Protein AF-X0S418-F1 (afdb_monomer_lite)

InterPro domains:
  IPR007081 RNA polymerase Rpb1, domain 5 [PF04998] (8-68)

Secondary structure (DSSP, 8-state):
--S-TT----TT---SSS---HHHHHHHH-HHHHHHHHHHHHHHHHHHTT----HHHHHHHHHHHS-TTEEE-S--TTSSSPTT-EEEHHHHHHHHHHHHHHHHHHHHHHHHHHTTPEESSPEE-TTT--EEE-TT-B--TTTHHHHHHS--SEEEEE-TTS-EEEEE-SHHHHHHHHTT-EEEEE--SS---TTS----S-SSS--TT-B--HHHHHHHHTSSS--EEEE-THHHHHHTTPBBSS-EE-TTT--EEE-TT-B--HHHHHHHHHTT-S---B---

Structure (mmCIF, N/CA/C/O backbone):
data_AF-X0S418-F1
#
_entry.id   AF-X0S418-F1
#
loop_
_atom_site.group_PDB
_atom_site.id
_atom_site.type_symbol
_atom_site.label_atom_id
_atom_site.label_alt_id
_atom_site.label_comp_id
_atom_site.label_asym_id
_atom_site.label_entity_id
_atom_site.label_seq_id
_atom_site.pdbx_PDB_ins_code
_atom_site.Cartn_x
_atom_site.Cartn_y
_atom_site.Cartn_z
_atom_site.occupancy
_atom_site.B_iso_or_equiv
_atom_site.auth_seq_id
_atom_site.auth_comp_id
_atom_site.auth_asym_id
_atom_site.auth_atom_id
_atom_site.pdbx_PDB_model_num
ATOM 1 N N . LEU A 1 1 ? 9.949 0.293 -47.182 1.00 72.25 1 LEU A N 1
ATOM 2 C CA . LEU A 1 1 ? 9.356 -0.569 -46.134 1.00 72.25 1 LEU A CA 1
ATOM 3 C C . LEU A 1 1 ? 10.037 -1.925 -46.200 1.00 72.25 1 LEU A C 1
ATOM 5 O O . LEU A 1 1 ? 10.344 -2.349 -47.304 1.00 72.25 1 LEU A O 1
ATOM 9 N N . ILE A 1 2 ? 10.319 -2.541 -45.052 1.00 82.88 2 ILE A N 1
ATOM 10 C CA . ILE A 1 2 ? 11.027 -3.837 -44.950 1.00 82.88 2 ILE A CA 1
ATOM 11 C C . ILE A 1 2 ? 10.039 -5.014 -44.823 1.00 82.88 2 ILE A C 1
ATOM 13 O O . ILE A 1 2 ? 10.443 -6.168 -44.799 1.00 82.88 2 ILE A O 1
ATOM 17 N N . VAL A 1 3 ? 8.740 -4.725 -44.729 1.00 86.94 3 VAL A N 1
ATOM 18 C CA . VAL A 1 3 ? 7.685 -5.722 -44.521 1.00 86.94 3 VAL A CA 1
ATOM 19 C C . VAL A 1 3 ? 6.700 -5.726 -45.681 1.00 86.94 3 VAL A C 1
ATOM 21 O O . VAL A 1 3 ? 6.419 -4.678 -46.272 1.00 86.94 3 VAL A O 1
ATOM 24 N N . GLU A 1 4 ? 6.163 -6.904 -45.984 1.00 87.44 4 GLU A N 1
ATOM 25 C CA . GLU A 1 4 ? 5.169 -7.098 -47.037 1.00 87.44 4 GLU A CA 1
ATOM 26 C C . GLU A 1 4 ? 3.734 -7.020 -46.500 1.00 87.44 4 GLU A C 1
ATOM 28 O O . GLU A 1 4 ? 3.439 -7.288 -45.330 1.00 87.44 4 GLU A O 1
ATOM 33 N N . LYS A 1 5 ? 2.795 -6.648 -47.376 1.00 84.00 5 LYS A N 1
ATOM 34 C CA . LYS A 1 5 ? 1.380 -6.531 -47.014 1.00 84.00 5 LYS A CA 1
ATOM 35 C C . LYS A 1 5 ? 0.808 -7.920 -46.705 1.00 84.00 5 LYS A C 1
ATOM 37 O O . LYS A 1 5 ? 0.743 -8.770 -47.583 1.00 84.00 5 LYS A O 1
ATOM 42 N N . GLY A 1 6 ? 0.355 -8.124 -45.466 1.00 87.50 6 GLY A N 1
ATOM 43 C CA . GLY A 1 6 ? -0.167 -9.410 -44.977 1.00 87.50 6 GLY A CA 1
ATOM 44 C C . GLY A 1 6 ? 0.833 -10.227 -44.151 1.00 87.50 6 GLY A C 1
ATOM 45 O O . GLY A 1 6 ? 0.457 -11.255 -43.588 1.00 87.50 6 GLY A O 1
ATOM 46 N N . GLN A 1 7 ? 2.078 -9.759 -44.018 1.00 89.44 7 GLN A N 1
ATOM 47 C CA . GLN A 1 7 ? 3.078 -10.376 -43.152 1.00 89.44 7 GLN A CA 1
ATOM 48 C C . GLN A 1 7 ? 2.698 -10.202 -41.673 1.00 89.44 7 GLN A C 1
ATOM 50 O O . GLN A 1 7 ? 2.408 -9.097 -41.211 1.00 89.44 7 GLN A O 1
ATOM 55 N N . LYS A 1 8 ? 2.714 -11.301 -40.909 1.00 85.94 8 LYS A N 1
ATOM 56 C CA . LYS A 1 8 ? 2.581 -11.247 -39.448 1.00 85.94 8 LYS A CA 1
ATOM 57 C C . LYS A 1 8 ? 3.905 -10.787 -38.852 1.00 85.94 8 LYS A C 1
ATOM 59 O O . LYS A 1 8 ? 4.917 -11.456 -39.032 1.00 85.94 8 LYS A O 1
ATOM 64 N N . ILE A 1 9 ? 3.863 -9.682 -38.124 1.00 87.19 9 ILE A N 1
ATOM 65 C CA . ILE A 1 9 ? 5.015 -9.080 -37.451 1.00 87.19 9 ILE A CA 1
ATOM 66 C C . ILE A 1 9 ? 4.852 -9.164 -35.937 1.00 87.19 9 ILE A C 1
ATOM 68 O O . ILE A 1 9 ? 3.730 -9.189 -35.420 1.00 87.19 9 ILE A O 1
ATOM 72 N N . LYS A 1 10 ? 5.972 -9.209 -35.216 1.00 83.88 10 LYS A N 1
ATOM 73 C CA . LYS A 1 10 ? 5.974 -9.119 -33.749 1.00 83.88 10 LYS A CA 1
ATOM 74 C C . LYS A 1 10 ? 6.037 -7.660 -33.297 1.00 83.88 10 LYS A C 1
ATOM 76 O O . LYS A 1 10 ? 6.521 -6.784 -34.011 1.00 83.88 10 LYS A O 1
ATOM 81 N N . ALA A 1 11 ? 5.559 -7.395 -32.081 1.00 78.69 11 ALA A N 1
ATOM 82 C CA . ALA A 1 11 ? 5.646 -6.065 -31.488 1.00 78.69 11 ALA A CA 1
ATOM 83 C C . ALA A 1 11 ? 7.118 -5.610 -31.385 1.00 78.69 11 ALA A C 1
ATOM 85 O O . ALA A 1 11 ? 7.960 -6.300 -30.807 1.00 78.69 11 ALA A O 1
ATOM 86 N N . GLY A 1 12 ? 7.420 -4.450 -31.977 1.00 77.38 12 GLY A N 1
ATOM 87 C CA . GLY A 1 12 ? 8.767 -3.867 -32.029 1.00 77.38 12 GLY A CA 1
ATOM 88 C C . GLY A 1 12 ? 9.644 -4.344 -33.196 1.00 77.38 12 GLY A C 1
ATOM 89 O O . GLY A 1 12 ? 10.837 -4.051 -33.223 1.00 77.38 12 GLY A O 1
ATOM 90 N N . GLU A 1 13 ? 9.085 -5.071 -34.165 1.00 82.69 13 GLU A N 1
ATOM 91 C CA . GLU A 1 13 ? 9.781 -5.410 -35.409 1.00 82.69 13 GLU A CA 1
ATOM 92 C C . GLU A 1 13 ? 9.891 -4.191 -36.345 1.00 82.69 13 GLU A C 1
ATOM 94 O O . GLU A 1 13 ? 8.971 -3.375 -36.447 1.00 82.69 13 GLU A O 1
ATOM 99 N N . ARG A 1 14 ? 11.041 -4.039 -37.019 1.00 81.62 14 ARG A N 1
ATOM 100 C CA . ARG A 1 14 ? 11.329 -2.863 -37.855 1.00 81.62 14 ARG A CA 1
ATOM 101 C C . ARG A 1 14 ? 10.474 -2.869 -39.124 1.00 81.62 14 ARG A C 1
ATOM 103 O O . ARG A 1 14 ? 10.534 -3.807 -39.911 1.00 81.62 14 ARG A O 1
ATOM 110 N N . LEU A 1 15 ? 9.759 -1.773 -39.370 1.00 84.69 15 LEU A N 1
ATOM 111 C CA . LEU A 1 15 ? 8.926 -1.597 -40.572 1.00 84.69 15 LEU A CA 1
ATOM 112 C C . LEU A 1 15 ? 9.632 -0.792 -41.671 1.00 84.69 15 LEU A C 1
ATOM 114 O O . LEU A 1 15 ? 9.354 -0.956 -42.865 1.00 84.69 15 LEU A O 1
ATOM 118 N N . THR A 1 16 ? 10.559 0.081 -41.281 1.00 84.75 16 THR A N 1
ATOM 119 C CA . THR A 1 16 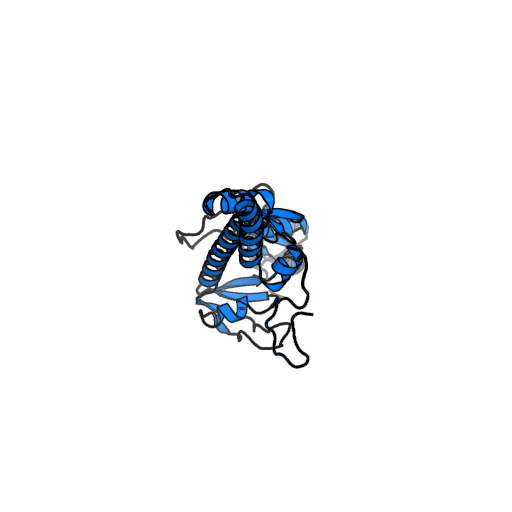? 11.307 0.989 -42.157 1.00 84.75 16 THR A CA 1
ATOM 120 C C . THR A 1 16 ? 12.806 0.890 -41.895 1.00 84.75 16 THR A C 1
ATOM 122 O O . THR A 1 16 ? 13.246 0.501 -40.812 1.00 84.75 16 THR A O 1
ATOM 125 N N . VAL A 1 17 ? 13.598 1.208 -42.922 1.00 80.75 17 VAL A N 1
ATOM 126 C CA . VAL A 1 17 ? 15.056 1.321 -42.803 1.00 80.75 17 VAL A CA 1
ATOM 127 C C . VAL A 1 17 ? 15.367 2.719 -42.280 1.00 80.75 17 VAL A C 1
ATOM 129 O O . VAL A 1 17 ? 14.844 3.692 -42.822 1.00 80.75 17 VAL A O 1
ATOM 132 N N . GLY A 1 18 ? 16.195 2.825 -41.244 1.00 83.19 18 GLY A N 1
ATOM 133 C CA . GLY A 1 18 ? 16.589 4.110 -40.676 1.00 83.19 18 GLY A CA 1
ATOM 134 C C . GLY A 1 18 ? 16.992 4.022 -39.209 1.00 83.19 18 GLY A C 1
ATOM 135 O O . GLY A 1 18 ? 17.082 2.933 -38.636 1.00 83.19 18 GLY A O 1
ATOM 136 N N . PHE A 1 19 ? 17.237 5.196 -38.630 1.00 82.06 19 PHE A N 1
ATOM 137 C CA . PHE A 1 19 ? 17.475 5.358 -37.202 1.00 82.06 19 PHE A CA 1
ATOM 138 C C . PHE A 1 19 ? 16.208 5.026 -36.409 1.00 82.06 19 PHE A C 1
ATOM 140 O O . PHE A 1 19 ? 15.105 5.396 -36.812 1.00 82.06 19 PHE A O 1
ATOM 147 N N . ILE A 1 20 ? 16.381 4.346 -35.278 1.00 84.31 20 ILE A N 1
ATOM 148 C CA . ILE A 1 20 ? 15.298 4.059 -34.339 1.00 84.31 20 ILE A CA 1
ATOM 149 C C . ILE A 1 20 ? 15.565 4.807 -33.054 1.00 84.31 20 ILE A C 1
ATOM 151 O O . ILE A 1 20 ? 16.668 4.725 -32.505 1.00 84.31 20 ILE A O 1
ATOM 155 N N . ASP A 1 21 ? 14.527 5.484 -32.577 1.00 84.50 21 ASP A N 1
ATOM 156 C CA . ASP A 1 21 ? 14.552 6.159 -31.296 1.00 84.50 21 ASP A CA 1
ATOM 157 C C . ASP A 1 21 ? 14.619 5.126 -30.147 1.00 84.50 21 ASP A C 1
ATOM 159 O O . ASP A 1 21 ? 13.746 4.254 -30.033 1.00 84.50 21 ASP A O 1
ATOM 163 N N . PRO A 1 22 ? 15.642 5.190 -29.274 1.00 83.62 22 PRO A N 1
ATOM 164 C CA . PRO A 1 22 ? 15.738 4.335 -28.094 1.00 83.62 22 PRO A CA 1
ATOM 165 C C . PRO A 1 22 ? 14.522 4.409 -27.155 1.00 83.62 22 PRO A C 1
ATOM 167 O O . PRO A 1 22 ? 14.221 3.422 -26.482 1.00 83.62 22 PRO A O 1
ATOM 170 N N . HIS A 1 23 ? 13.801 5.534 -27.101 1.00 82.31 23 HIS A N 1
ATOM 171 C CA . HIS A 1 23 ? 12.589 5.678 -26.293 1.00 82.31 23 HIS A CA 1
ATOM 172 C C . HIS A 1 23 ? 11.431 4.823 -26.818 1.00 82.31 23 HIS A C 1
ATOM 174 O O . HIS A 1 23 ? 10.676 4.257 -26.021 1.00 82.31 23 HIS A O 1
ATOM 180 N N . ASP A 1 24 ? 11.319 4.660 -28.136 1.00 85.06 24 ASP A N 1
ATOM 181 C CA . ASP A 1 24 ? 10.302 3.793 -28.739 1.00 85.06 24 ASP A CA 1
ATOM 182 C C . ASP A 1 24 ? 10.589 2.320 -28.433 1.00 85.06 24 ASP A C 1
ATOM 184 O O . ASP A 1 24 ? 9.688 1.560 -28.066 1.00 85.06 24 ASP A O 1
ATOM 188 N N . ILE A 1 25 ? 11.866 1.928 -28.487 1.00 85.62 25 ILE A N 1
ATOM 189 C CA . ILE A 1 25 ? 12.306 0.583 -28.092 1.00 85.62 25 ILE A CA 1
ATOM 190 C C . ILE A 1 25 ? 12.024 0.353 -26.603 1.00 85.62 25 ILE A C 1
ATOM 192 O O . ILE A 1 25 ? 11.498 -0.699 -26.239 1.00 85.62 25 ILE A O 1
ATOM 196 N N . LEU A 1 26 ? 12.302 1.340 -25.743 1.00 83.38 26 LEU A N 1
ATOM 197 C CA . LEU A 1 26 ? 12.048 1.245 -24.304 1.00 83.38 26 LEU A CA 1
ATOM 198 C C . LEU A 1 26 ? 10.571 0.967 -24.010 1.00 83.38 26 LEU A C 1
ATOM 200 O O . LEU A 1 26 ? 10.255 0.102 -23.195 1.00 83.38 26 LEU A O 1
ATOM 204 N N . LYS A 1 27 ? 9.671 1.679 -24.692 1.00 82.12 27 LYS A N 1
ATOM 205 C CA . LYS A 1 27 ? 8.224 1.580 -24.480 1.00 82.12 27 LYS A CA 1
ATOM 206 C C . LYS A 1 27 ? 7.638 0.242 -24.939 1.00 82.12 27 LYS A C 1
ATOM 208 O O . LYS A 1 27 ? 6.662 -0.216 -24.351 1.00 82.12 27 LYS A O 1
ATOM 213 N N . ILE A 1 28 ? 8.203 -0.366 -25.985 1.00 85.12 28 ILE A N 1
ATOM 214 C CA . ILE A 1 28 ? 7.652 -1.578 -26.617 1.00 85.12 28 ILE A CA 1
ATOM 215 C C . ILE A 1 28 ? 8.351 -2.852 -26.125 1.00 85.12 28 ILE A C 1
ATOM 217 O O . ILE A 1 28 ? 7.691 -3.858 -25.880 1.00 85.12 28 ILE A O 1
ATOM 221 N N . GLN A 1 29 ? 9.680 -2.827 -26.006 1.00 83.88 29 GLN A N 1
ATOM 222 C CA . GLN A 1 29 ? 10.519 -4.007 -25.759 1.00 83.88 29 GLN A CA 1
ATOM 223 C C . GLN A 1 29 ? 11.269 -3.957 -24.414 1.00 83.88 29 GLN A C 1
ATOM 225 O O . GLN A 1 29 ? 11.836 -4.966 -23.992 1.00 83.88 29 GLN A O 1
ATOM 230 N N . GLY A 1 30 ? 11.253 -2.817 -23.717 1.00 83.69 30 GLY A N 1
ATOM 231 C CA . GLY A 1 30 ? 11.849 -2.654 -22.391 1.00 83.69 30 GLY A CA 1
ATOM 232 C C . GLY A 1 30 ? 13.351 -2.344 -22.394 1.00 83.69 30 GLY A C 1
ATOM 233 O O . GLY A 1 30 ? 14.006 -2.258 -23.432 1.00 83.69 30 GLY A O 1
ATOM 234 N N . ILE A 1 31 ? 13.911 -2.177 -21.190 1.00 82.25 31 ILE A N 1
ATOM 235 C CA . ILE A 1 31 ? 15.282 -1.675 -20.964 1.00 82.25 31 ILE A CA 1
ATOM 236 C C . ILE A 1 31 ? 16.345 -2.565 -21.623 1.00 82.25 31 ILE A C 1
ATOM 238 O O . ILE A 1 31 ? 17.288 -2.059 -22.230 1.00 82.25 31 ILE A O 1
ATOM 242 N N . LYS A 1 32 ? 16.189 -3.891 -21.538 1.00 84.25 32 LYS A N 1
ATOM 243 C CA . LYS A 1 32 ? 17.170 -4.845 -22.073 1.00 84.25 32 LYS A CA 1
ATOM 244 C C . LYS A 1 32 ? 17.322 -4.721 -23.592 1.00 84.25 32 LYS A C 1
ATOM 246 O O . LYS A 1 32 ? 18.440 -4.714 -24.098 1.00 84.25 32 LYS A O 1
ATOM 251 N N . ALA A 1 33 ? 16.213 -4.549 -24.309 1.00 86.06 33 ALA A N 1
ATOM 252 C CA . ALA A 1 33 ? 16.231 -4.380 -25.759 1.00 86.06 33 ALA A CA 1
ATOM 253 C C . ALA A 1 33 ? 16.925 -3.075 -26.179 1.00 86.06 33 ALA A C 1
ATOM 255 O O . ALA A 1 33 ? 17.683 -3.062 -27.147 1.00 86.06 33 ALA A O 1
ATOM 256 N N . VAL A 1 34 ? 16.729 -1.993 -25.415 1.00 86.25 34 VAL A N 1
ATOM 257 C CA . VAL A 1 34 ? 17.430 -0.718 -25.633 1.00 86.25 34 VAL A CA 1
ATOM 258 C C . VAL A 1 34 ? 18.936 -0.879 -25.445 1.00 86.25 34 VAL A C 1
ATOM 260 O O . VAL A 1 34 ? 19.711 -0.406 -26.272 1.00 86.25 34 VAL A O 1
ATOM 263 N N . GLN A 1 35 ? 19.361 -1.567 -24.382 1.00 86.00 35 GLN A N 1
ATOM 264 C CA . GLN A 1 35 ? 20.779 -1.818 -24.110 1.00 86.00 35 GLN A CA 1
ATOM 265 C C . GLN A 1 35 ? 21.432 -2.637 -25.228 1.00 86.00 35 GLN A C 1
ATOM 267 O O . GLN A 1 35 ? 22.495 -2.261 -25.717 1.00 86.00 35 GLN A O 1
ATOM 272 N N . GLU A 1 36 ? 20.779 -3.712 -25.677 1.00 87.88 36 GLU A N 1
ATOM 273 C CA . GLU A 1 36 ? 21.266 -4.538 -26.787 1.00 87.88 36 GLU A CA 1
ATOM 274 C C . GLU A 1 36 ? 21.332 -3.761 -28.107 1.00 87.88 36 GLU A C 1
ATOM 276 O O . GLU A 1 36 ? 22.271 -3.942 -28.887 1.00 87.88 36 GLU A O 1
ATOM 281 N N . TYR A 1 37 ? 20.351 -2.892 -28.366 1.00 88.25 37 TYR A N 1
ATOM 282 C CA . TYR A 1 37 ? 20.347 -2.024 -29.540 1.00 88.25 37 TYR A CA 1
ATOM 283 C C . TYR A 1 37 ? 21.521 -1.039 -29.510 1.00 88.25 37 TYR A C 1
ATOM 285 O O . TYR A 1 37 ? 22.311 -1.011 -30.452 1.00 88.25 37 TYR A O 1
ATOM 293 N N . LEU A 1 38 ? 21.691 -0.298 -28.411 1.00 87.81 38 LEU A N 1
ATOM 294 C CA . LEU A 1 38 ? 22.790 0.658 -28.253 1.00 87.81 38 LEU A CA 1
ATOM 295 C C . LEU A 1 38 ? 24.159 -0.027 -28.345 1.00 87.81 38 LEU A C 1
ATOM 297 O O . LEU A 1 38 ? 25.056 0.489 -29.008 1.00 87.81 38 LEU A O 1
ATOM 301 N N . LEU A 1 39 ? 24.310 -1.208 -27.738 1.00 89.94 39 LEU A N 1
ATOM 302 C CA . LEU A 1 39 ? 25.539 -1.995 -27.821 1.00 89.94 39 LEU A CA 1
ATOM 303 C C . LEU A 1 39 ? 25.873 -2.347 -29.276 1.00 89.94 39 LEU A C 1
ATOM 305 O O . LEU A 1 39 ? 27.004 -2.137 -29.709 1.00 89.94 39 LEU A O 1
ATOM 309 N N . LYS A 1 40 ? 24.894 -2.843 -30.046 1.00 90.06 40 LYS A N 1
ATOM 310 C CA . LYS A 1 40 ? 25.088 -3.219 -31.456 1.00 90.06 40 LYS A CA 1
ATOM 311 C C . LYS A 1 40 ? 25.462 -2.024 -32.330 1.00 90.06 40 LYS A C 1
ATOM 313 O O . LYS A 1 40 ? 26.391 -2.149 -33.125 1.00 90.06 40 LYS A O 1
ATOM 318 N N . GLU A 1 41 ? 24.777 -0.893 -32.175 1.00 89.00 41 GLU A N 1
ATOM 319 C CA . GLU A 1 41 ? 25.037 0.313 -32.973 1.00 89.00 41 GLU A CA 1
ATOM 320 C C . GLU A 1 41 ? 26.417 0.911 -32.657 1.00 89.00 41 GLU A C 1
ATOM 322 O O . GLU A 1 41 ? 27.206 1.166 -33.567 1.00 89.00 41 GLU A O 1
ATOM 327 N N . ILE A 1 42 ? 26.776 1.044 -31.374 1.00 88.75 42 ILE A N 1
ATOM 328 C CA . ILE A 1 42 ? 28.098 1.550 -30.968 1.00 88.75 42 ILE A CA 1
ATOM 329 C C . ILE A 1 42 ? 29.205 0.611 -31.468 1.00 88.75 42 ILE A C 1
ATOM 331 O O . ILE A 1 42 ? 30.200 1.057 -32.045 1.00 88.75 42 ILE A O 1
ATOM 335 N N . GLN A 1 43 ? 29.017 -0.700 -31.309 1.00 89.75 43 GLN A N 1
ATOM 336 C CA . GLN A 1 43 ? 29.988 -1.699 -31.748 1.00 89.75 43 GLN A CA 1
ATOM 337 C C . GLN A 1 43 ? 30.144 -1.720 -33.276 1.00 89.75 43 GLN A C 1
ATOM 339 O O . GLN A 1 43 ? 31.247 -1.955 -33.771 1.00 89.75 43 GLN A O 1
ATOM 344 N N . ALA A 1 44 ? 29.080 -1.451 -34.040 1.00 88.69 44 ALA A N 1
ATOM 345 C CA . ALA A 1 44 ? 29.151 -1.333 -35.496 1.00 88.69 44 ALA A CA 1
ATOM 346 C C . ALA A 1 44 ? 30.039 -0.156 -35.933 1.00 88.69 44 ALA A C 1
ATOM 348 O O . ALA A 1 44 ? 30.863 -0.320 -36.836 1.00 88.69 44 ALA A O 1
ATOM 349 N N . VAL A 1 45 ? 29.948 0.991 -35.250 1.00 88.62 45 VAL A N 1
ATOM 350 C CA . VAL A 1 45 ? 30.792 2.164 -35.529 1.00 88.62 45 VAL A CA 1
ATOM 351 C C . VAL A 1 45 ? 32.265 1.867 -35.241 1.00 88.62 45 VAL A C 1
ATOM 353 O O . VAL A 1 45 ? 33.107 2.077 -36.114 1.00 88.62 45 VAL A O 1
ATOM 356 N N . TYR A 1 46 ? 32.598 1.302 -34.078 1.00 89.12 46 TYR A N 1
ATOM 357 C CA . TYR A 1 46 ? 33.995 0.975 -33.756 1.00 89.12 46 TYR A CA 1
ATOM 358 C C . TYR A 1 46 ? 34.579 -0.102 -34.673 1.00 89.12 46 TYR A C 1
ATOM 360 O O . TYR A 1 46 ? 35.721 0.024 -35.124 1.00 89.12 46 TYR A O 1
ATOM 368 N N . LYS A 1 47 ? 33.774 -1.111 -35.036 1.00 88.94 47 LYS A N 1
ATOM 369 C CA . LYS A 1 47 ? 34.157 -2.107 -36.045 1.00 88.94 47 LYS A CA 1
ATOM 370 C C . LYS A 1 47 ? 34.447 -1.464 -37.399 1.00 88.94 47 LYS A C 1
ATOM 372 O O . LYS A 1 47 ? 35.432 -1.840 -38.027 1.00 88.94 47 LYS A O 1
ATOM 377 N N . SER A 1 48 ? 33.641 -0.491 -37.832 1.00 89.88 48 SER A N 1
ATOM 378 C CA . SER A 1 48 ? 33.862 0.224 -39.100 1.00 89.88 48 SER A CA 1
ATOM 379 C C . SER A 1 48 ? 35.170 1.028 -39.117 1.00 89.88 48 SER A C 1
ATOM 381 O O . SER A 1 48 ? 35.780 1.188 -40.169 1.00 89.88 48 SER A O 1
ATOM 383 N N . GLN A 1 49 ? 35.642 1.463 -37.945 1.00 89.38 49 GLN A N 1
ATOM 384 C CA . GLN A 1 49 ? 36.915 2.167 -37.757 1.00 89.38 49 GLN A CA 1
ATOM 385 C C . GLN A 1 49 ? 38.098 1.220 -37.484 1.00 89.38 49 GLN A C 1
ATOM 387 O O . GLN A 1 49 ? 39.211 1.674 -37.232 1.00 89.38 49 GLN A O 1
ATOM 392 N N . GLY A 1 50 ? 37.877 -0.100 -37.513 1.00 88.94 50 GLY A N 1
ATOM 393 C CA . GLY A 1 50 ? 38.916 -1.109 -37.290 1.00 88.94 50 GLY A CA 1
ATOM 394 C C . GLY A 1 50 ? 39.338 -1.291 -35.828 1.00 88.94 50 GLY A C 1
ATOM 395 O O . GLY A 1 50 ? 40.290 -2.026 -35.560 1.00 88.94 50 GLY A O 1
ATOM 396 N N . VAL A 1 51 ? 38.639 -0.677 -34.869 1.00 90.62 51 VAL A N 1
ATOM 397 C CA . VAL A 1 51 ? 38.952 -0.791 -33.439 1.00 90.62 51 VAL A CA 1
ATOM 398 C C . VAL A 1 51 ? 38.146 -1.936 -32.825 1.00 90.62 51 VAL A C 1
ATOM 400 O O . VAL A 1 51 ? 36.918 -1.963 -32.891 1.00 90.62 51 VAL A O 1
ATOM 403 N N . LYS A 1 52 ? 38.833 -2.894 -32.194 1.00 86.44 52 LYS A N 1
ATOM 404 C CA . LYS A 1 52 ? 38.190 -3.975 -31.433 1.00 86.44 52 LYS A CA 1
ATOM 405 C C . LYS A 1 52 ? 38.057 -3.566 -29.967 1.00 86.44 52 LYS A C 1
ATOM 407 O O . LYS A 1 52 ? 39.056 -3.507 -29.257 1.00 86.44 52 LYS A O 1
ATOM 412 N N . ILE A 1 53 ? 36.828 -3.320 -29.521 1.00 87.25 53 ILE A N 1
ATOM 413 C CA . ILE A 1 53 ? 36.492 -3.022 -28.122 1.00 87.25 53 ILE A CA 1
ATOM 414 C C . ILE A 1 53 ? 35.687 -4.191 -27.548 1.00 87.25 53 ILE A C 1
ATOM 416 O O . ILE A 1 53 ? 34.850 -4.774 -28.238 1.00 87.25 53 ILE A O 1
ATOM 420 N N . ASN A 1 54 ? 35.964 -4.551 -26.293 1.00 90.19 54 ASN A N 1
ATOM 421 C CA . ASN A 1 54 ? 35.201 -5.564 -25.568 1.00 90.19 54 ASN A CA 1
ATOM 422 C C . ASN A 1 54 ? 33.853 -4.988 -25.106 1.00 90.19 54 ASN A C 1
ATOM 424 O O . ASN A 1 54 ? 33.807 -3.906 -24.512 1.00 90.19 54 ASN A O 1
ATOM 428 N N . ASP A 1 55 ? 32.783 -5.748 -25.332 1.00 88.75 55 ASP A N 1
ATOM 429 C CA . ASP A 1 55 ? 31.399 -5.385 -25.032 1.00 88.75 55 ASP A CA 1
ATOM 430 C C . ASP A 1 55 ? 31.211 -4.925 -23.572 1.00 88.75 55 ASP A C 1
ATOM 432 O O . ASP A 1 55 ? 30.503 -3.948 -23.335 1.00 88.75 55 ASP A O 1
ATOM 436 N N . LYS A 1 56 ? 31.942 -5.504 -22.599 1.00 89.50 56 LYS A N 1
ATOM 437 C CA . LYS A 1 56 ? 31.866 -5.108 -21.173 1.00 89.50 56 LYS A CA 1
ATOM 438 C C . LYS A 1 56 ? 32.121 -3.609 -20.945 1.00 89.50 56 LYS A C 1
ATOM 440 O O . LYS A 1 56 ? 31.505 -2.997 -20.068 1.00 89.50 56 LYS A O 1
ATOM 445 N N . HIS A 1 57 ? 33.038 -3.003 -21.705 1.00 87.81 57 HIS A N 1
ATOM 446 C CA . HIS A 1 57 ? 33.335 -1.572 -21.575 1.00 87.81 57 HIS A CA 1
ATOM 447 C C . HIS A 1 57 ? 32.180 -0.717 -22.091 1.00 87.81 57 HIS A C 1
ATOM 449 O O . HIS A 1 57 ? 31.784 0.244 -21.435 1.00 87.81 57 HIS A O 1
ATOM 455 N N . ILE A 1 58 ? 31.605 -1.104 -23.230 1.00 87.50 58 ILE A N 1
ATOM 456 C CA . ILE A 1 58 ? 30.480 -0.398 -23.843 1.00 87.50 58 ILE A CA 1
ATOM 457 C C . ILE A 1 58 ? 29.233 -0.534 -22.962 1.00 87.50 58 ILE A C 1
ATOM 459 O O . ILE A 1 58 ? 28.563 0.459 -22.699 1.00 87.50 58 ILE A O 1
ATOM 463 N N . GLU A 1 59 ? 28.964 -1.719 -22.412 1.00 87.25 59 GLU A N 1
ATOM 464 C CA . GLU A 1 59 ? 27.859 -1.944 -21.471 1.00 87.25 59 GLU A CA 1
ATOM 465 C C . GLU A 1 59 ? 27.972 -1.080 -20.210 1.00 87.25 59 GLU A C 1
ATOM 467 O O . GLU A 1 59 ? 26.977 -0.519 -19.743 1.00 87.25 59 GLU A O 1
ATOM 472 N N . THR A 1 60 ? 29.185 -0.936 -19.669 1.00 85.38 60 THR A N 1
ATOM 473 C CA . THR A 1 60 ? 29.428 -0.089 -18.492 1.00 85.38 60 THR A CA 1
ATOM 474 C C . THR A 1 60 ? 29.135 1.383 -18.806 1.00 85.38 60 THR A C 1
ATOM 476 O O . THR A 1 60 ? 28.514 2.071 -17.998 1.00 85.38 60 THR A O 1
ATOM 479 N N . ILE A 1 61 ? 29.498 1.848 -20.006 1.00 83.06 61 ILE A N 1
ATOM 480 C CA . ILE A 1 61 ? 29.215 3.212 -20.474 1.00 83.06 61 ILE A CA 1
ATOM 481 C C . ILE A 1 61 ? 27.712 3.417 -20.715 1.00 83.06 61 ILE A C 1
ATOM 483 O O . ILE A 1 61 ? 27.145 4.403 -20.243 1.00 83.06 61 ILE A O 1
ATOM 487 N N . ILE A 1 62 ? 27.038 2.480 -21.394 1.00 82.94 62 ILE A N 1
ATOM 488 C CA . ILE A 1 62 ? 25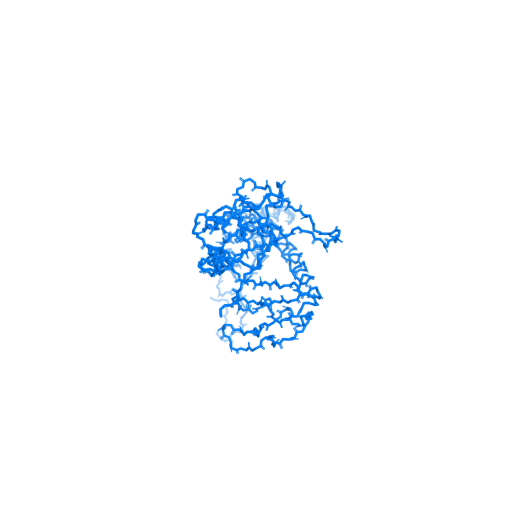.589 2.547 -21.657 1.00 82.94 62 ILE A CA 1
ATOM 489 C C . ILE A 1 62 ? 24.809 2.618 -20.340 1.00 82.94 62 ILE A C 1
ATOM 491 O O . ILE A 1 62 ? 23.876 3.414 -20.219 1.00 82.94 62 ILE A O 1
ATOM 495 N N . ARG A 1 63 ? 25.221 1.842 -19.327 1.00 78.12 63 ARG A N 1
ATOM 496 C CA . ARG A 1 63 ? 24.631 1.881 -17.982 1.00 78.12 63 ARG A CA 1
ATOM 497 C C . ARG A 1 63 ? 24.702 3.278 -17.354 1.00 78.12 63 ARG A C 1
ATOM 499 O O . ARG A 1 63 ? 23.776 3.659 -16.644 1.00 78.12 63 ARG A O 1
ATOM 506 N N . GLN A 1 64 ? 25.771 4.029 -17.614 1.00 72.38 64 GLN A N 1
ATOM 507 C CA . GLN A 1 64 ? 26.011 5.343 -17.017 1.00 72.38 64 GLN A CA 1
ATOM 508 C C . GLN A 1 64 ? 25.337 6.491 -17.787 1.00 72.38 64 GLN A C 1
ATOM 510 O O . GLN A 1 64 ? 24.756 7.380 -17.168 1.00 72.38 64 GLN A O 1
ATOM 515 N N . ILE A 1 65 ? 25.382 6.473 -19.123 1.00 69.12 65 ILE A N 1
ATOM 516 C CA . ILE A 1 65 ? 24.850 7.561 -19.966 1.00 69.12 65 ILE A CA 1
ATOM 517 C C . ILE A 1 65 ? 23.326 7.524 -20.026 1.00 69.12 65 ILE A C 1
ATOM 519 O O . ILE A 1 65 ? 22.670 8.559 -19.946 1.00 69.12 65 ILE A O 1
ATOM 523 N N . ALA A 1 66 ? 22.747 6.336 -20.180 1.00 65.12 66 ALA A N 1
ATOM 524 C CA . ALA A 1 66 ? 21.362 6.247 -20.609 1.00 65.12 66 ALA A CA 1
ATOM 525 C C . ALA A 1 66 ? 20.351 6.460 -19.467 1.00 65.12 66 ALA A C 1
ATOM 527 O O . ALA A 1 66 ? 19.162 6.564 -19.748 1.00 65.12 66 ALA A O 1
ATOM 528 N N . ARG A 1 67 ? 20.790 6.499 -18.192 1.00 65.50 67 ARG A N 1
ATOM 529 C CA . ARG A 1 67 ? 19.931 6.560 -16.981 1.00 65.50 67 ARG A CA 1
ATOM 530 C C . ARG A 1 67 ? 18.671 5.676 -17.076 1.00 65.50 67 ARG A C 1
ATOM 532 O O . ARG A 1 67 ? 17.676 5.938 -16.415 1.00 65.50 67 ARG A O 1
ATOM 539 N N . LEU A 1 68 ? 18.720 4.601 -17.871 1.00 66.25 68 LEU A N 1
ATOM 540 C CA . LEU A 1 68 ? 17.570 3.738 -18.182 1.00 66.25 68 LEU A CA 1
ATOM 541 C C . LEU A 1 68 ? 17.084 2.978 -16.948 1.00 66.25 68 LEU A C 1
ATOM 543 O O . LEU A 1 68 ? 15.967 2.477 -16.924 1.00 66.25 68 LEU A O 1
ATOM 547 N N . ASN A 1 69 ? 17.941 2.899 -15.932 1.00 68.94 69 ASN A N 1
ATOM 548 C CA . ASN A 1 69 ? 17.657 2.280 -14.650 1.00 68.94 69 ASN A CA 1
ATOM 549 C C . ASN A 1 69 ? 17.083 3.279 -13.639 1.00 68.94 69 ASN A C 1
ATOM 551 O O . ASN A 1 69 ? 17.004 2.938 -12.464 1.00 68.94 69 ASN A O 1
ATOM 555 N N . MET A 1 70 ? 16.756 4.507 -14.048 1.00 78.81 70 MET A N 1
ATOM 556 C CA . MET A 1 70 ? 16.045 5.461 -13.207 1.00 78.81 70 MET A CA 1
ATOM 557 C C . MET A 1 70 ? 14.572 5.476 -13.593 1.00 78.81 70 MET A C 1
ATOM 559 O O . MET A 1 70 ? 14.219 5.453 -14.772 1.00 78.81 70 MET A O 1
ATOM 563 N N . ILE A 1 71 ? 13.714 5.530 -12.588 1.00 82.62 71 ILE A N 1
ATOM 564 C CA . ILE A 1 71 ? 12.268 5.576 -12.743 1.00 82.62 71 ILE A CA 1
ATOM 565 C C . ILE A 1 71 ? 11.710 6.780 -12.007 1.00 82.62 71 ILE A C 1
ATOM 567 O O . ILE A 1 71 ? 12.215 7.195 -10.966 1.00 82.62 71 ILE A O 1
ATOM 571 N N . TYR A 1 72 ? 10.657 7.345 -12.584 1.00 85.62 72 TYR A N 1
ATOM 572 C CA . TYR A 1 72 ? 9.940 8.464 -12.000 1.00 85.62 72 TYR A CA 1
ATOM 573 C C . TYR A 1 72 ? 8.898 7.950 -11.012 1.00 85.62 72 TYR A C 1
ATOM 575 O O . TYR A 1 72 ? 7.955 7.248 -11.400 1.00 85.62 72 TYR A O 1
ATOM 583 N N . VAL A 1 73 ? 9.047 8.318 -9.743 1.00 88.81 73 VAL A N 1
ATOM 584 C CA . VAL A 1 73 ? 8.091 7.957 -8.698 1.00 88.81 73 VAL A CA 1
ATOM 585 C C . VAL A 1 73 ? 6.842 8.813 -8.869 1.00 88.81 73 VAL A C 1
ATOM 587 O O . VAL A 1 73 ? 6.832 10.004 -8.569 1.00 88.81 73 VAL A O 1
ATOM 590 N N . ARG A 1 74 ? 5.752 8.208 -9.353 1.00 86.50 74 ARG A N 1
ATOM 591 C CA . ARG A 1 74 ? 4.464 8.913 -9.483 1.00 86.50 74 ARG A CA 1
ATOM 592 C C . ARG A 1 74 ? 3.813 9.198 -8.132 1.00 86.50 74 ARG A C 1
ATOM 594 O O . ARG A 1 74 ? 3.191 10.240 -7.974 1.00 86.50 74 ARG A O 1
ATOM 601 N N . SER A 1 75 ? 3.899 8.252 -7.199 1.00 82.88 75 SER A N 1
ATOM 602 C CA . SER A 1 75 ? 3.300 8.350 -5.869 1.00 82.88 75 SER A CA 1
ATOM 603 C C . SER A 1 75 ? 4.069 7.455 -4.906 1.00 82.88 75 SER A C 1
ATOM 605 O O . SER A 1 75 ? 4.238 6.269 -5.184 1.00 82.88 75 SER A O 1
ATOM 607 N N . ALA A 1 76 ? 4.535 8.040 -3.807 1.00 78.56 76 ALA A N 1
ATOM 608 C CA . ALA A 1 76 ? 5.322 7.354 -2.788 1.00 78.56 76 ALA A CA 1
ATOM 609 C C . ALA A 1 76 ? 4.486 6.475 -1.848 1.00 78.56 76 ALA A C 1
ATOM 611 O O . ALA A 1 76 ? 4.979 5.447 -1.392 1.00 78.56 76 ALA A O 1
ATOM 612 N N . ARG A 1 77 ? 3.216 6.836 -1.608 1.00 82.88 77 ARG A N 1
ATOM 613 C CA . ARG A 1 77 ? 2.323 6.144 -0.658 1.00 82.88 77 ARG A CA 1
ATOM 614 C C . ARG A 1 77 ? 3.042 5.883 0.675 1.00 82.88 77 ARG A C 1
ATOM 616 O O . ARG A 1 77 ? 3.516 6.839 1.271 1.00 82.88 77 ARG A O 1
ATOM 623 N N . ASP A 1 78 ? 3.151 4.619 1.076 1.00 77.06 78 ASP A N 1
ATOM 624 C CA . ASP A 1 78 ? 3.712 4.173 2.355 1.00 77.06 78 ASP A CA 1
ATOM 625 C C . ASP A 1 78 ? 5.232 3.925 2.289 1.00 77.06 78 ASP A C 1
ATOM 627 O O . ASP A 1 78 ? 5.817 3.391 3.223 1.00 77.06 78 ASP A O 1
ATOM 631 N N . SER A 1 79 ? 5.884 4.258 1.169 1.00 84.69 79 SER A N 1
ATOM 632 C CA . SER A 1 79 ? 7.337 4.123 1.018 1.00 84.69 79 SER A CA 1
ATOM 633 C C . SER A 1 79 ? 8.080 5.391 1.441 1.00 84.69 79 SER A C 1
ATOM 635 O O . SER A 1 79 ? 7.550 6.495 1.364 1.00 84.69 79 SER A O 1
ATOM 637 N N . GLU A 1 80 ? 9.357 5.241 1.796 1.00 83.12 80 GLU A N 1
ATOM 638 C CA . GLU A 1 80 ? 10.266 6.346 2.153 1.00 83.12 80 GLU A CA 1
ATOM 639 C C . GLU A 1 80 ? 10.668 7.237 0.957 1.00 83.12 80 GLU A C 1
ATOM 641 O O . GLU A 1 80 ? 11.456 8.170 1.104 1.00 83.12 80 GLU A O 1
ATOM 646 N N . LEU A 1 81 ? 10.172 6.939 -0.247 1.00 87.88 81 LEU A N 1
ATOM 647 C CA . LEU A 1 81 ? 10.519 7.656 -1.470 1.00 87.88 81 LEU A CA 1
ATOM 648 C C . LEU A 1 81 ? 9.800 9.004 -1.563 1.00 87.88 81 LEU A C 1
ATOM 650 O O . LEU A 1 81 ? 8.716 9.192 -1.018 1.00 87.88 81 LEU A O 1
ATOM 654 N N . LEU A 1 82 ? 10.351 9.944 -2.333 1.00 85.56 82 LEU A N 1
ATOM 655 C CA . LEU A 1 82 ? 9.669 11.203 -2.622 1.00 85.56 82 LEU A CA 1
ATOM 656 C C . LEU A 1 82 ? 8.854 11.100 -3.915 1.00 85.56 82 LEU A C 1
ATOM 658 O O . LEU A 1 82 ? 9.322 10.636 -4.957 1.00 85.56 82 LEU A O 1
ATOM 662 N N . SER A 1 83 ? 7.607 11.573 -3.863 1.00 88.44 83 SER A N 1
ATOM 663 C CA . SER A 1 83 ? 6.780 11.690 -5.068 1.00 88.44 83 SER A CA 1
ATOM 664 C C . SER A 1 83 ? 7.373 12.757 -5.989 1.00 88.44 83 SER A C 1
ATOM 666 O O . SER A 1 83 ? 7.628 13.879 -5.559 1.00 88.44 83 SER A O 1
ATOM 668 N N . GLY A 1 84 ? 7.567 12.422 -7.262 1.00 86.75 84 GLY A N 1
ATOM 669 C CA . GLY A 1 84 ? 8.179 13.310 -8.250 1.00 86.75 84 GLY A CA 1
ATOM 670 C C . GLY A 1 84 ? 9.698 13.187 -8.387 1.00 86.75 84 GLY A C 1
ATOM 671 O O . GLY A 1 84 ? 10.287 13.880 -9.215 1.00 86.75 84 GLY A O 1
ATOM 672 N N . GLU A 1 85 ? 10.337 12.302 -7.624 1.00 87.56 85 GLU A N 1
ATOM 673 C CA . GLU A 1 85 ? 11.772 12.045 -7.729 1.00 87.56 85 GLU A CA 1
ATOM 674 C C . GLU A 1 85 ? 12.096 10.989 -8.803 1.00 87.56 85 GLU A C 1
ATOM 676 O O . GLU A 1 85 ? 11.300 10.091 -9.100 1.00 87.56 85 GLU A O 1
ATOM 681 N N . LEU A 1 86 ? 13.291 11.101 -9.394 1.00 86.69 86 LEU A N 1
ATOM 682 C CA . LEU A 1 86 ? 13.900 10.048 -10.204 1.00 86.69 86 LEU A CA 1
ATOM 683 C C . LEU A 1 86 ? 14.803 9.187 -9.321 1.00 86.69 86 LEU A C 1
ATOM 685 O O . LEU A 1 86 ? 15.884 9.623 -8.932 1.00 86.69 86 LEU A O 1
ATOM 689 N N . VAL A 1 87 ? 14.390 7.949 -9.070 1.00 88.88 87 VAL A N 1
ATOM 690 C CA . VAL A 1 87 ? 15.126 6.992 -8.231 1.00 88.88 87 VAL A CA 1
ATOM 691 C C . VAL A 1 87 ? 15.616 5.817 -9.063 1.00 88.88 87 VAL A C 1
ATOM 693 O O . VAL A 1 87 ? 15.049 5.516 -10.115 1.00 88.88 87 VAL A O 1
ATOM 696 N N . TYR A 1 88 ? 16.664 5.127 -8.615 1.00 86.06 88 TYR A N 1
ATOM 697 C CA . TYR A 1 88 ? 17.092 3.900 -9.281 1.00 86.06 88 TYR A CA 1
ATOM 698 C C . TYR A 1 88 ? 16.073 2.776 -9.072 1.00 86.06 88 TYR A C 1
ATOM 700 O O . TYR A 1 88 ? 15.498 2.637 -7.994 1.00 86.06 88 TYR A O 1
ATOM 708 N N . VAL A 1 89 ? 15.902 1.922 -10.085 1.00 83.88 89 VAL A N 1
ATOM 709 C CA . VAL A 1 89 ? 15.025 0.738 -10.028 1.00 83.88 89 VAL A CA 1
ATOM 710 C C . VAL A 1 89 ? 15.369 -0.145 -8.828 1.00 83.88 89 VAL A C 1
ATOM 712 O O . VAL A 1 89 ? 14.465 -0.587 -8.133 1.00 83.88 89 VAL A O 1
ATOM 715 N N . SER A 1 90 ? 16.656 -0.335 -8.522 1.00 85.50 90 SER A N 1
ATOM 716 C CA . SER A 1 90 ? 17.087 -1.133 -7.368 1.00 85.50 90 SER A CA 1
ATOM 717 C C . SER A 1 90 ? 16.648 -0.549 -6.029 1.00 85.50 90 SER A C 1
ATOM 719 O O . SER A 1 90 ? 16.321 -1.294 -5.110 1.00 85.50 90 SER A O 1
ATOM 721 N N . ASP A 1 91 ? 16.667 0.777 -5.901 1.00 88.38 91 ASP A N 1
ATOM 722 C CA . ASP A 1 91 ? 16.299 1.449 -4.655 1.00 88.38 91 ASP A CA 1
ATOM 723 C C . ASP A 1 91 ? 14.777 1.466 -4.499 1.00 88.38 91 ASP A C 1
ATOM 725 O O . ASP A 1 91 ? 14.263 1.215 -3.412 1.00 88.38 91 ASP A O 1
ATOM 729 N N . PHE A 1 92 ? 14.052 1.635 -5.607 1.00 88.94 92 PHE A N 1
ATOM 730 C CA . PHE A 1 92 ? 12.601 1.477 -5.652 1.00 88.94 92 PHE A CA 1
ATOM 731 C C . PHE A 1 92 ? 12.144 0.057 -5.299 1.00 88.94 92 PHE A C 1
ATOM 733 O O . PHE A 1 92 ? 11.207 -0.114 -4.523 1.00 88.94 92 PHE A O 1
ATOM 740 N N . GLU A 1 93 ? 12.801 -0.970 -5.846 1.00 88.94 93 GLU A N 1
ATOM 741 C CA . GLU A 1 93 ? 12.509 -2.373 -5.535 1.00 88.94 93 GLU A CA 1
ATOM 742 C C . GLU A 1 93 ? 12.737 -2.671 -4.051 1.00 88.94 93 GLU A C 1
ATOM 744 O O . GLU A 1 93 ? 11.853 -3.235 -3.409 1.00 88.94 93 GLU A O 1
ATOM 749 N N . LYS A 1 94 ? 13.860 -2.215 -3.480 1.00 91.19 94 LYS A N 1
ATOM 750 C CA . LYS A 1 94 ? 14.144 -2.353 -2.043 1.00 91.19 94 LYS A CA 1
ATOM 751 C C . LYS A 1 94 ? 13.113 -1.643 -1.169 1.00 91.19 94 LYS A C 1
ATOM 753 O O . LYS A 1 94 ? 12.654 -2.221 -0.188 1.00 91.19 94 LYS A O 1
ATOM 758 N N . ALA A 1 95 ? 12.751 -0.406 -1.514 1.00 88.62 95 ALA A N 1
ATOM 759 C CA . ALA A 1 95 ? 11.757 0.360 -0.767 1.00 88.62 95 ALA A CA 1
ATOM 760 C C . ALA A 1 95 ? 10.393 -0.348 -0.775 1.00 88.62 95 ALA A C 1
ATOM 762 O O . ALA A 1 95 ? 9.772 -0.507 0.273 1.00 88.62 95 ALA A O 1
ATOM 763 N N . ASN A 1 96 ? 9.960 -0.855 -1.933 1.00 88.12 96 ASN A N 1
ATOM 764 C CA . ASN A 1 96 ? 8.720 -1.624 -2.029 1.00 88.12 96 ASN A CA 1
ATOM 765 C C . ASN A 1 96 ? 8.788 -2.944 -1.259 1.00 88.12 96 ASN A C 1
ATOM 767 O O . ASN A 1 96 ? 7.811 -3.328 -0.621 1.00 88.12 96 ASN A O 1
ATOM 771 N N . GLU A 1 97 ? 9.917 -3.652 -1.309 1.00 89.94 97 GLU A N 1
ATOM 772 C CA . GLU A 1 97 ? 10.087 -4.905 -0.575 1.00 89.94 97 GLU A CA 1
ATOM 773 C C . GLU A 1 97 ? 9.988 -4.685 0.938 1.00 89.94 97 GLU A C 1
ATOM 775 O O . GLU A 1 97 ? 9.282 -5.438 1.612 1.00 89.94 97 GLU A O 1
ATOM 780 N N . LYS A 1 98 ? 10.605 -3.615 1.453 1.00 88.31 98 LYS A N 1
ATOM 781 C CA . LYS A 1 98 ? 10.499 -3.208 2.860 1.00 88.31 98 LYS A CA 1
ATOM 782 C C . LYS A 1 98 ? 9.043 -2.950 3.262 1.00 88.31 98 LYS A C 1
ATOM 784 O O . LYS A 1 98 ? 8.553 -3.579 4.196 1.00 88.31 98 LYS A O 1
ATOM 789 N N . VAL A 1 99 ? 8.319 -2.139 2.488 1.00 86.38 99 VAL A N 1
ATOM 790 C CA . VAL A 1 99 ? 6.892 -1.849 2.726 1.00 86.38 99 VAL A CA 1
ATOM 791 C C . VAL A 1 99 ? 6.042 -3.124 2.698 1.00 86.38 99 VAL A C 1
ATOM 793 O O . VAL A 1 99 ? 5.118 -3.291 3.492 1.00 86.38 99 VAL A O 1
ATOM 796 N N . VAL A 1 100 ? 6.333 -4.066 1.796 1.00 86.12 100 VAL A N 1
ATOM 797 C CA . VAL A 1 100 ? 5.617 -5.350 1.733 1.00 86.12 100 VAL A CA 1
ATOM 798 C C . VAL A 1 100 ? 5.904 -6.217 2.961 1.00 86.12 100 VAL A C 1
ATOM 800 O O . VAL A 1 100 ? 5.001 -6.911 3.430 1.00 86.12 100 VAL A O 1
ATOM 803 N N . GLN A 1 101 ? 7.135 -6.213 3.474 1.00 86.69 101 GLN A N 1
ATOM 804 C CA . GLN A 1 101 ? 7.493 -6.948 4.689 1.00 86.69 101 GLN A CA 1
ATOM 805 C C . GLN A 1 101 ? 6.794 -6.365 5.920 1.00 86.69 101 GLN A C 1
ATOM 807 O O . GLN A 1 101 ? 6.116 -7.110 6.624 1.00 86.69 101 GLN A O 1
ATOM 812 N N . GLU A 1 102 ? 6.859 -5.049 6.115 1.00 81.69 102 GLU A N 1
ATOM 813 C CA . GLU A 1 102 ? 6.194 -4.354 7.226 1.00 81.69 102 GLU A CA 1
ATOM 814 C C . GLU A 1 102 ? 4.677 -4.585 7.200 1.00 81.69 102 GLU A C 1
ATOM 816 O O . GLU A 1 102 ? 4.078 -4.995 8.196 1.00 81.69 102 GLU A O 1
ATOM 821 N N . ASN A 1 103 ? 4.052 -4.459 6.025 1.00 80.31 103 ASN A N 1
ATOM 822 C CA . ASN A 1 103 ? 2.630 -4.758 5.865 1.00 80.31 103 ASN A CA 1
ATOM 823 C C . ASN A 1 103 ? 2.288 -6.214 6.209 1.00 80.31 103 ASN A C 1
ATOM 825 O O . ASN A 1 103 ? 1.244 -6.477 6.805 1.00 80.31 103 ASN A O 1
ATOM 829 N N . LYS A 1 104 ? 3.148 -7.183 5.867 1.00 81.31 104 LYS A N 1
ATOM 830 C CA . LYS A 1 104 ? 2.936 -8.591 6.245 1.00 81.31 104 LYS A CA 1
ATOM 831 C C . LYS A 1 104 ? 3.006 -8.795 7.755 1.00 81.31 104 LYS A C 1
ATOM 833 O O . LYS A 1 104 ? 2.206 -9.569 8.279 1.00 81.31 104 LYS A O 1
ATOM 838 N N . GLU A 1 105 ? 3.929 -8.129 8.445 1.00 78.75 105 GLU A N 1
ATOM 839 C CA . GLU A 1 105 ? 4.028 -8.197 9.907 1.00 78.75 105 GLU A CA 1
ATOM 840 C C . GLU A 1 105 ? 2.793 -7.592 10.579 1.00 78.75 105 GLU A C 1
ATOM 842 O O . GLU A 1 105 ? 2.194 -8.227 11.448 1.00 78.75 105 GLU A O 1
ATOM 847 N N . ILE A 1 106 ? 2.344 -6.425 10.108 1.00 77.94 106 ILE A N 1
ATOM 848 C CA . ILE A 1 106 ? 1.117 -5.766 10.575 1.00 77.94 106 ILE A CA 1
ATOM 849 C C . ILE A 1 106 ? -0.101 -6.669 10.354 1.00 77.94 106 ILE A C 1
ATOM 851 O O . ILE A 1 106 ? -0.893 -6.874 11.272 1.00 77.94 106 ILE A O 1
ATOM 855 N N . ILE A 1 107 ? -0.242 -7.262 9.165 1.00 78.69 107 ILE A N 1
ATOM 856 C CA . ILE A 1 107 ? -1.337 -8.193 8.853 1.00 78.69 107 ILE A CA 1
ATOM 857 C C . ILE A 1 107 ? -1.291 -9.412 9.774 1.00 78.69 107 ILE A C 1
ATOM 859 O O . ILE A 1 107 ? -2.324 -9.826 10.297 1.00 78.69 107 ILE A O 1
ATOM 863 N N . LYS A 1 108 ? -0.108 -9.987 10.008 1.00 79.31 108 LYS A N 1
ATOM 864 C CA . LYS A 1 108 ? 0.045 -11.130 10.912 1.00 79.31 108 LYS A CA 1
ATOM 865 C C . LYS A 1 108 ? -0.390 -10.769 12.336 1.00 79.31 108 LYS A C 1
ATOM 867 O O . LYS A 1 108 ? -1.202 -11.489 12.908 1.00 79.31 108 LYS A O 1
ATOM 872 N N . LYS A 1 109 ? 0.062 -9.627 12.856 1.00 77.12 109 LYS A N 1
ATOM 873 C CA . LYS A 1 109 ? -0.331 -9.120 14.178 1.00 77.12 109 LYS A CA 1
ATOM 874 C C . LYS A 1 109 ? -1.836 -8.848 14.262 1.00 77.12 109 LYS A C 1
ATOM 876 O O . LYS A 1 109 ? -2.478 -9.215 15.241 1.00 77.12 109 LYS A O 1
ATOM 881 N N . ASN A 1 110 ? -2.427 -8.271 13.215 1.00 76.50 110 ASN A N 1
ATOM 882 C CA . ASN A 1 110 ? -3.873 -8.065 13.132 1.00 76.50 110 ASN A CA 1
ATOM 883 C C . ASN A 1 110 ? -4.636 -9.394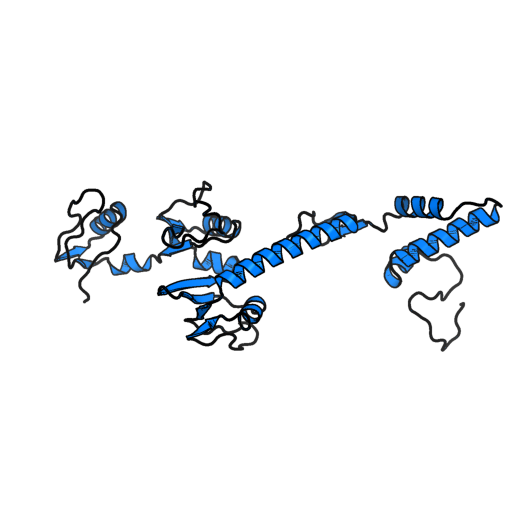 13.162 1.00 76.50 110 ASN A C 1
ATOM 885 O O . ASN A 1 110 ? -5.649 -9.496 13.844 1.00 76.50 110 ASN A O 1
ATOM 889 N N . ARG A 1 111 ? -4.151 -10.427 12.464 1.00 77.94 111 ARG A N 1
ATOM 890 C CA . ARG A 1 111 ? -4.766 -11.763 12.477 1.00 77.94 111 ARG A CA 1
ATOM 891 C C . ARG A 1 111 ? -4.707 -12.400 13.853 1.00 77.94 111 ARG A C 1
ATOM 893 O O . ARG A 1 111 ? -5.744 -12.842 14.330 1.00 77.94 111 ARG A O 1
ATOM 900 N N . GLU A 1 112 ? -3.545 -12.382 14.497 1.00 78.62 112 GLU A N 1
ATOM 901 C CA . GLU A 1 112 ? -3.374 -12.893 15.864 1.00 78.62 112 GLU A CA 1
ATOM 902 C C . GLU A 1 112 ? -4.339 -12.205 16.839 1.00 78.62 112 GLU A C 1
ATOM 904 O O . GLU A 1 112 ? -4.981 -12.867 17.649 1.00 78.62 112 GLU A O 1
ATOM 909 N N . LEU A 1 113 ? -4.539 -10.890 16.699 1.00 76.00 113 LEU A N 1
ATOM 910 C CA . LEU A 1 113 ? -5.511 -10.153 17.505 1.00 76.00 113 LEU A CA 1
ATOM 911 C C . LEU A 1 113 ? -6.968 -10.509 17.193 1.00 76.00 113 LEU A C 1
ATOM 913 O O . LEU A 1 113 ? -7.827 -10.248 18.028 1.00 76.00 113 LEU A O 1
ATOM 917 N N . LEU A 1 114 ? -7.297 -11.013 16.008 1.00 76.81 114 LEU A N 1
ATOM 918 C CA . LEU A 1 114 ? -8.677 -11.321 15.618 1.00 76.81 114 LEU A CA 1
ATOM 919 C C . LEU A 1 114 ? -9.048 -12.784 15.843 1.00 76.81 114 LEU A C 1
ATOM 921 O O . LEU A 1 114 ? -10.231 -13.086 15.999 1.00 76.81 114 LEU A O 1
ATOM 925 N N . GLU A 1 115 ? -8.069 -13.682 15.848 1.00 77.56 115 GLU A N 1
ATOM 926 C CA . GLU A 1 115 ? -8.299 -15.106 16.047 1.00 77.56 115 GLU A CA 1
ATOM 927 C C . GLU A 1 115 ? -8.986 -15.381 17.394 1.00 77.56 115 GLU A C 1
ATOM 929 O O . GLU A 1 115 ? -8.711 -14.753 18.413 1.00 77.56 115 GLU A O 1
ATOM 934 N N . ASN A 1 116 ? -9.923 -16.331 17.384 1.00 76.56 116 ASN A N 1
ATOM 935 C CA . ASN A 1 116 ? -10.698 -16.783 18.548 1.00 76.56 116 ASN A CA 1
ATOM 936 C C . ASN A 1 116 ? -11.655 -15.753 19.174 1.00 76.56 116 ASN A C 1
ATOM 938 O O . ASN A 1 116 ? -12.318 -16.080 20.160 1.00 76.56 116 ASN A O 1
ATOM 942 N N . LYS A 1 117 ? -11.808 -14.559 18.588 1.00 80.31 117 LYS A N 1
ATOM 943 C CA . LYS A 1 117 ? -12.836 -13.594 19.003 1.00 80.31 117 LYS A CA 1
ATOM 944 C C . LYS A 1 117 ? -14.184 -13.912 18.362 1.00 80.31 117 LYS A C 1
ATOM 946 O O . LYS A 1 117 ? -14.259 -14.351 17.214 1.00 80.31 117 LYS A O 1
ATOM 951 N N . LYS A 1 118 ? -15.268 -13.686 19.099 1.00 80.12 118 LYS A N 1
ATOM 952 C CA . LYS A 1 118 ? -16.644 -13.934 18.654 1.00 80.12 118 LYS A CA 1
ATOM 953 C C . LYS A 1 118 ? -17.267 -12.643 18.139 1.00 80.12 118 LYS A C 1
ATOM 955 O O . LYS A 1 118 ? -17.252 -11.640 18.839 1.00 80.12 118 LYS A O 1
ATOM 960 N N . ALA A 1 119 ? -17.832 -12.643 16.937 1.00 79.25 119 ALA A N 1
ATOM 961 C CA . ALA A 1 119 ? -18.532 -11.468 16.427 1.00 79.25 119 ALA A CA 1
ATOM 962 C C . ALA A 1 119 ? -19.896 -11.302 17.118 1.00 79.25 119 ALA A C 1
ATOM 964 O O . ALA A 1 119 ? -20.684 -12.245 17.164 1.00 79.25 119 ALA A O 1
ATOM 965 N N . ILE A 1 120 ? -20.186 -10.104 17.630 1.00 75.50 120 ILE A N 1
ATOM 966 C CA . ILE A 1 120 ? -21.511 -9.744 18.168 1.00 75.50 120 ILE A CA 1
ATOM 967 C C . ILE A 1 120 ? -22.390 -9.171 17.054 1.00 75.50 120 ILE A C 1
ATOM 969 O O . ILE A 1 120 ? -23.578 -9.444 16.989 1.00 75.50 120 ILE A O 1
ATOM 973 N N . SER A 1 121 ? -21.814 -8.390 16.142 1.00 72.88 121 SER A N 1
ATOM 974 C CA . SER A 1 121 ? -22.551 -7.787 15.029 1.00 72.88 121 SER A CA 1
ATOM 975 C C . SER A 1 121 ? -22.329 -8.559 13.732 1.00 72.88 121 SER A C 1
ATOM 977 O 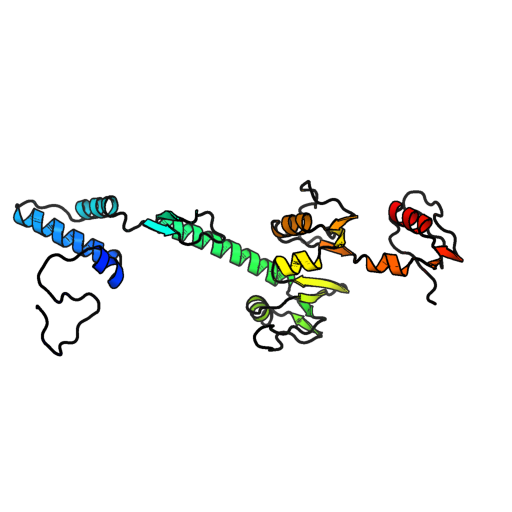O . SER A 1 121 ? -21.192 -8.921 13.421 1.00 72.88 121 SER A O 1
ATOM 979 N N . SER A 1 122 ? -23.378 -8.727 12.921 1.00 73.69 122 SER A N 1
ATOM 980 C CA . SER A 1 122 ? -23.226 -9.214 11.548 1.00 73.69 122 SER A CA 1
ATOM 981 C C . SER A 1 122 ? -22.400 -8.233 10.713 1.00 73.69 122 SER A C 1
ATOM 983 O O . SER A 1 122 ? -22.712 -7.040 10.678 1.00 73.69 122 SER A O 1
ATOM 985 N N . LEU A 1 123 ? -21.386 -8.732 10.008 1.00 71.75 123 LEU A N 1
ATOM 986 C CA . LEU A 1 123 ? -20.585 -7.924 9.095 1.00 71.75 123 LEU A CA 1
ATOM 987 C C . LEU A 1 123 ? -21.142 -8.026 7.681 1.00 71.75 123 LEU A C 1
ATOM 989 O O . LEU A 1 123 ? -21.161 -9.113 7.101 1.00 71.75 123 LEU A O 1
ATOM 993 N N . VAL A 1 124 ? -21.538 -6.891 7.117 1.00 74.44 124 VAL A N 1
ATOM 994 C CA . VAL A 1 124 ? -21.998 -6.788 5.731 1.00 74.44 124 VAL A CA 1
ATOM 995 C C . VAL A 1 124 ? -21.001 -5.956 4.942 1.00 74.44 124 VAL A C 1
ATOM 997 O O . VAL A 1 124 ? -20.539 -4.914 5.406 1.00 74.44 124 VAL A O 1
ATOM 1000 N N . ASN A 1 125 ? -20.661 -6.417 3.743 1.00 72.31 125 ASN A N 1
ATOM 1001 C CA . ASN A 1 125 ? -19.852 -5.639 2.820 1.00 72.31 125 ASN A CA 1
ATOM 1002 C C . ASN A 1 125 ? -20.653 -4.426 2.331 1.00 72.31 125 ASN A C 1
ATOM 1004 O O . ASN A 1 125 ? -21.724 -4.591 1.745 1.00 72.31 125 ASN A O 1
ATOM 1008 N N . VAL A 1 126 ? -20.119 -3.216 2.505 1.00 71.06 126 VAL A N 1
ATOM 1009 C CA . VAL A 1 126 ? -20.804 -1.975 2.096 1.00 71.06 126 VAL A CA 1
ATOM 1010 C C . VAL A 1 126 ? -21.060 -1.935 0.583 1.00 71.06 126 VAL A C 1
ATOM 1012 O O . VAL A 1 126 ? -22.046 -1.355 0.139 1.00 71.06 126 VAL A O 1
ATOM 1015 N N . LYS A 1 127 ? -20.191 -2.561 -0.222 1.00 68.75 127 LYS A N 1
ATOM 1016 C CA . LYS A 1 127 ? -20.259 -2.519 -1.691 1.00 68.75 127 LYS A CA 1
ATOM 1017 C C . LYS A 1 127 ? -21.080 -3.652 -2.297 1.00 68.75 127 LYS A C 1
ATOM 1019 O O . LYS A 1 127 ? -21.790 -3.418 -3.268 1.00 68.75 127 LYS A O 1
ATOM 1024 N N . THR A 1 128 ? -20.953 -4.873 -1.773 1.00 65.75 128 THR A N 1
ATOM 1025 C CA . THR A 1 128 ? -21.613 -6.059 -2.355 1.00 65.75 128 THR A CA 1
ATOM 1026 C C . THR A 1 128 ? -22.886 -6.468 -1.620 1.00 65.75 128 THR A C 1
ATOM 1028 O O . THR A 1 128 ? -23.660 -7.254 -2.155 1.00 65.75 128 THR A O 1
ATOM 1031 N N . GLY A 1 129 ? -23.126 -5.953 -0.408 1.00 69.38 129 GLY A N 1
ATOM 1032 C CA . GLY A 1 129 ? -24.246 -6.377 0.437 1.00 69.38 129 GLY A CA 1
ATOM 1033 C C . GLY A 1 129 ? -24.116 -7.815 0.955 1.00 69.38 129 GLY A C 1
ATOM 1034 O O . GLY A 1 129 ? -25.038 -8.331 1.581 1.00 69.38 129 GLY A O 1
ATOM 1035 N N . GLU A 1 130 ? -22.985 -8.481 0.705 1.00 74.56 130 GLU A N 1
ATOM 1036 C CA . GLU A 1 130 ? -22.744 -9.851 1.149 1.00 74.56 130 GLU A CA 1
ATOM 1037 C C . GLU A 1 130 ? -22.441 -9.891 2.648 1.00 74.56 130 GLU A C 1
ATOM 1039 O O . GLU A 1 130 ? -21.639 -9.103 3.161 1.00 74.56 130 GLU A O 1
ATOM 1044 N N . VAL A 1 131 ? -23.059 -10.846 3.348 1.00 73.38 131 VAL A N 1
ATOM 1045 C CA . VAL A 1 131 ? -22.773 -11.122 4.760 1.00 73.38 131 VAL A CA 1
ATOM 1046 C C . VAL A 1 131 ? -21.455 -11.887 4.846 1.00 73.38 131 VAL A C 1
ATOM 1048 O O . VAL A 1 131 ? -21.359 -13.035 4.413 1.00 73.38 131 VAL A O 1
ATOM 1051 N N . ILE A 1 132 ? -20.436 -11.239 5.401 1.00 73.38 132 ILE A N 1
ATOM 1052 C CA . ILE A 1 132 ? -19.084 -11.790 5.546 1.00 73.38 132 ILE A CA 1
ATOM 1053 C C . ILE A 1 132 ? -18.977 -12.599 6.837 1.00 73.38 132 ILE A C 1
ATOM 1055 O O . ILE A 1 132 ? -18.352 -13.657 6.844 1.00 73.38 132 ILE A O 1
ATOM 1059 N N . VAL A 1 133 ? -19.593 -12.094 7.909 1.00 76.12 133 VAL A N 1
ATOM 1060 C CA . VAL A 1 133 ? -19.588 -12.700 9.245 1.00 76.12 133 VAL A CA 1
ATOM 1061 C C . VAL A 1 133 ? -21.001 -12.662 9.799 1.00 76.12 133 VAL A C 1
ATOM 1063 O O . VAL A 1 133 ? -21.645 -11.609 9.768 1.00 76.12 133 VAL A O 1
ATOM 1066 N N . LYS A 1 134 ? -21.494 -13.793 10.306 1.00 75.69 134 LYS A N 1
ATOM 1067 C CA . LYS A 1 134 ? -22.787 -13.843 10.998 1.00 75.69 134 LYS A CA 1
ATOM 1068 C C . LYS A 1 134 ? -22.631 -13.475 12.473 1.00 75.69 134 LYS A C 1
ATOM 1070 O O . LYS A 1 134 ? -21.584 -13.692 13.076 1.00 75.69 134 LYS A O 1
ATOM 1075 N N . GLU A 1 135 ? -23.697 -12.940 13.059 1.00 74.81 135 GLU A N 1
ATOM 1076 C CA . GLU A 1 135 ? -23.778 -12.721 14.504 1.00 74.81 135 GLU A CA 1
ATOM 1077 C C . GLU A 1 135 ? -23.547 -14.043 15.256 1.00 74.81 135 GLU A C 1
ATOM 1079 O O . GLU A 1 135 ? -24.149 -15.073 14.948 1.00 74.81 135 GLU A O 1
ATOM 1084 N N . GLY A 1 136 ? -22.618 -14.021 16.211 1.00 71.31 136 GLY A N 1
ATOM 1085 C CA . GLY A 1 136 ? -22.215 -15.168 17.015 1.00 71.31 136 GLY A CA 1
ATOM 1086 C C . GLY A 1 136 ? -21.137 -16.069 16.404 1.00 71.31 136 GLY A C 1
ATOM 1087 O O . GLY A 1 136 ? -20.724 -17.023 17.066 1.00 71.31 136 GLY A O 1
ATOM 1088 N N . GLU A 1 137 ? -20.664 -15.790 15.186 1.00 77.94 137 GLU A N 1
ATOM 1089 C CA . GLU A 1 137 ? -19.615 -16.572 14.526 1.00 77.94 137 GLU A CA 1
ATOM 1090 C C . GLU A 1 137 ? -18.226 -16.265 15.114 1.00 77.94 137 GLU A C 1
ATOM 1092 O O . GLU A 1 137 ? -17.878 -15.112 15.380 1.00 77.94 137 GLU A O 1
ATOM 1097 N N . VAL A 1 138 ? -17.418 -17.309 15.328 1.00 79.50 138 VAL A N 1
ATOM 1098 C CA . VAL A 1 138 ? -16.029 -17.163 15.785 1.00 79.50 138 VAL A CA 1
ATOM 1099 C C . VAL A 1 138 ? -15.142 -16.815 14.596 1.00 79.50 138 VAL A C 1
ATOM 1101 O O . VAL A 1 138 ? -15.156 -17.494 13.565 1.00 79.50 138 VAL A O 1
ATOM 1104 N N . LEU A 1 139 ? -14.333 -15.772 14.756 1.00 77.31 139 LEU A N 1
ATOM 1105 C CA . LEU A 1 139 ? -13.359 -15.339 13.768 1.00 77.31 139 LEU A CA 1
ATOM 1106 C C . LEU A 1 139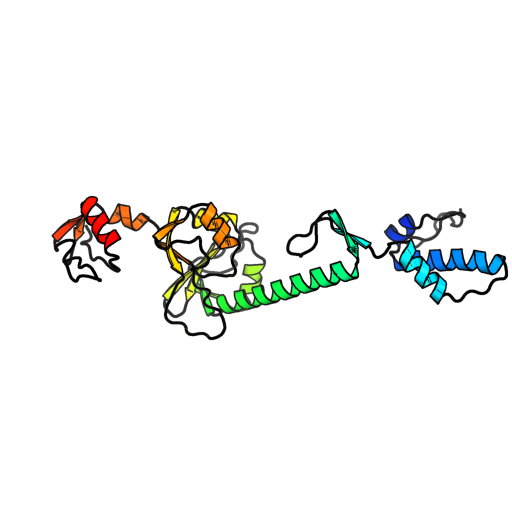 ? -12.242 -16.378 13.654 1.00 77.31 139 LEU A C 1
ATOM 1108 O O . LEU A 1 139 ? -11.344 -16.480 14.488 1.00 77.31 139 LEU A O 1
ATOM 1112 N N . THR A 1 140 ? -12.321 -17.176 12.594 1.00 76.75 140 THR A N 1
ATOM 1113 C CA . THR A 1 140 ? -11.288 -18.145 12.221 1.00 76.75 140 THR A CA 1
ATOM 1114 C C . THR A 1 140 ? -10.415 -17.584 11.101 1.00 76.75 140 THR A C 1
ATOM 1116 O O . THR A 1 140 ? -10.841 -16.719 10.332 1.00 76.75 140 THR A O 1
ATOM 1119 N N . ASN A 1 141 ? -9.220 -18.149 10.921 1.00 71.56 141 ASN A N 1
ATOM 1120 C CA . ASN A 1 141 ? -8.276 -17.783 9.854 1.00 71.56 141 ASN A CA 1
ATOM 1121 C C . ASN A 1 141 ? -8.870 -17.906 8.423 1.00 71.56 141 ASN A C 1
ATOM 1123 O O . ASN A 1 141 ? -8.342 -17.361 7.463 1.00 71.56 141 ASN A O 1
ATOM 1127 N N . LYS A 1 142 ? -10.024 -18.571 8.251 1.00 73.81 142 LYS A N 1
ATOM 1128 C CA . LYS A 1 142 ? -10.765 -18.602 6.973 1.00 73.81 142 LYS A CA 1
ATOM 1129 C C . LYS A 1 142 ? -11.602 -17.346 6.715 1.00 73.81 142 LYS A C 1
ATOM 1131 O O . LYS A 1 142 ? -11.852 -17.004 5.561 1.00 73.81 142 LYS A O 1
ATOM 1136 N N . VAL A 1 143 ? -12.074 -16.698 7.775 1.00 78.31 143 VAL A N 1
ATOM 1137 C CA . VAL A 1 143 ? -12.969 -15.537 7.712 1.00 78.31 143 VAL A CA 1
ATOM 1138 C C . VAL A 1 143 ? -12.159 -14.240 7.716 1.00 78.31 143 VAL A C 1
ATOM 1140 O O . VAL A 1 143 ? -12.500 -13.316 6.984 1.00 78.31 143 VAL A O 1
ATOM 1143 N N . ILE A 1 144 ? -11.033 -14.196 8.439 1.00 78.31 144 ILE A N 1
ATOM 1144 C CA . ILE A 1 144 ? -10.190 -12.993 8.556 1.00 78.31 144 ILE A CA 1
ATOM 1145 C C . ILE A 1 144 ? -9.721 -12.438 7.192 1.00 78.31 144 ILE A C 1
ATOM 1147 O O . ILE A 1 144 ? -9.887 -11.240 6.970 1.00 78.31 144 ILE A O 1
ATOM 1151 N N . PRO A 1 145 ? -9.259 -13.246 6.214 1.00 77.69 145 PRO A N 1
ATOM 1152 C CA . PRO A 1 145 ? -8.881 -12.722 4.897 1.00 77.69 145 PRO A CA 1
ATOM 1153 C C . PRO A 1 145 ? -10.044 -12.059 4.144 1.00 77.69 145 PRO A C 1
ATOM 1155 O O . PRO A 1 145 ? -9.846 -11.112 3.377 1.00 77.69 145 PRO A O 1
ATOM 1158 N N . LYS A 1 146 ? -11.279 -12.535 4.366 1.00 75.19 146 LYS A N 1
ATOM 1159 C CA . LYS A 1 146 ? -12.478 -11.919 3.782 1.00 75.19 146 LYS A CA 1
ATOM 1160 C C . LYS A 1 146 ? -12.756 -10.563 4.422 1.00 75.19 146 LYS A C 1
ATOM 1162 O O . LYS A 1 146 ? -13.095 -9.631 3.702 1.00 75.19 146 LYS A O 1
ATOM 1167 N N . ILE A 1 147 ? -12.550 -10.451 5.735 1.00 76.75 147 ILE A N 1
ATOM 1168 C CA . ILE A 1 147 ? -12.669 -9.196 6.487 1.00 76.75 147 ILE A CA 1
ATOM 1169 C C . ILE A 1 147 ? -11.630 -8.177 5.996 1.00 76.75 147 ILE A C 1
ATOM 1171 O O . ILE A 1 147 ? -11.998 -7.051 5.677 1.00 76.75 147 ILE A O 1
ATOM 1175 N N . GLU A 1 148 ? -10.364 -8.579 5.840 1.00 72.56 148 GLU A N 1
ATOM 1176 C CA . GLU A 1 148 ? -9.276 -7.716 5.341 1.00 72.56 148 GLU A CA 1
ATOM 1177 C C . GLU A 1 148 ? -9.582 -7.128 3.953 1.00 72.56 148 GLU A C 1
ATOM 1179 O O . GLU A 1 148 ? -9.398 -5.934 3.706 1.00 72.56 148 GLU A O 1
ATOM 1184 N N . THR A 1 149 ? -10.097 -7.966 3.051 1.00 73.56 149 THR A N 1
ATOM 1185 C CA . THR A 1 149 ? -10.407 -7.568 1.669 1.00 73.56 149 THR A CA 1
ATOM 1186 C C . THR A 1 149 ? -11.684 -6.728 1.586 1.00 73.56 149 THR A C 1
ATOM 1188 O O . THR A 1 149 ? -11.832 -5.895 0.694 1.00 73.56 149 THR A O 1
ATOM 1191 N N . SER A 1 150 ? -12.624 -6.939 2.508 1.00 73.25 150 SER A N 1
ATOM 1192 C CA . SER A 1 150 ? -13.920 -6.266 2.504 1.00 73.25 150 SER A CA 1
ATOM 1193 C C . SER A 1 150 ? -13.874 -4.849 3.061 1.00 73.25 150 SER A C 1
ATOM 1195 O O . SER A 1 150 ? -13.142 -4.562 4.007 1.00 73.25 150 SER A O 1
ATOM 1197 N N . ASP A 1 151 ? -14.707 -3.967 2.516 1.00 69.19 151 ASP A N 1
ATOM 1198 C CA . ASP A 1 151 ? -14.932 -2.640 3.082 1.00 69.19 151 ASP A CA 1
ATOM 1199 C C . ASP A 1 151 ? -16.113 -2.699 4.049 1.00 69.19 151 ASP A C 1
ATOM 1201 O O . ASP A 1 151 ? -17.257 -2.925 3.647 1.00 69.19 151 ASP A O 1
ATOM 1205 N N . PHE A 1 152 ? -15.813 -2.513 5.332 1.00 73.19 152 PHE A N 1
ATOM 1206 C CA . PHE A 1 152 ? -16.784 -2.436 6.415 1.00 73.19 152 PHE A CA 1
ATOM 1207 C C . PHE A 1 152 ? -16.460 -1.249 7.317 1.00 73.19 152 PHE A C 1
ATOM 1209 O O . PHE A 1 152 ? -15.304 -0.862 7.439 1.00 73.19 152 PHE A O 1
ATOM 1216 N N . THR A 1 153 ? -17.474 -0.670 7.958 1.00 66.56 153 THR A N 1
ATOM 1217 C CA . THR A 1 153 ? -17.283 0.500 8.829 1.00 66.56 153 THR A CA 1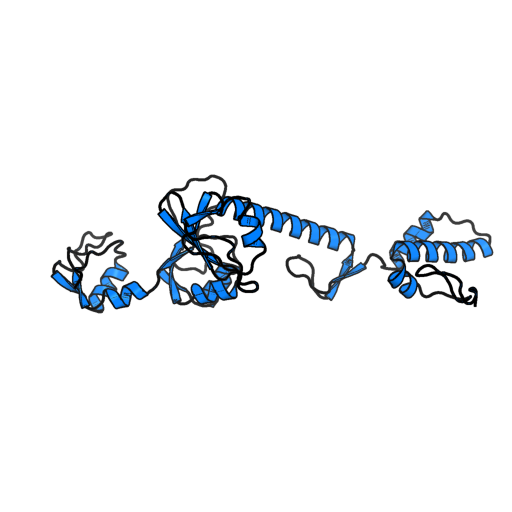
ATOM 1218 C C . THR A 1 153 ? -16.849 0.091 10.232 1.00 66.56 153 THR A C 1
ATOM 1220 O O . THR A 1 153 ? -15.878 0.625 10.759 1.00 66.56 153 THR A O 1
ATOM 1223 N N . ALA A 1 154 ? -17.552 -0.864 10.844 1.00 70.75 154 ALA A N 1
ATOM 1224 C CA . ALA A 1 154 ? -17.230 -1.343 12.179 1.00 70.75 154 ALA A CA 1
ATOM 1225 C C . ALA A 1 154 ? -17.652 -2.803 12.372 1.00 70.75 154 ALA A C 1
ATOM 1227 O O . ALA A 1 154 ? -18.661 -3.241 11.821 1.00 70.75 154 ALA A O 1
ATOM 1228 N N . LEU A 1 155 ? -16.889 -3.527 13.185 1.00 77.50 155 LEU A N 1
ATOM 1229 C CA . LEU A 1 155 ? -17.181 -4.884 13.626 1.00 77.50 155 LEU A CA 1
ATOM 1230 C C . LEU A 1 155 ? -16.995 -4.958 15.142 1.00 77.50 155 LEU A C 1
ATOM 1232 O O . LEU A 1 155 ? -15.911 -4.676 15.646 1.00 77.50 155 LEU A O 1
ATOM 1236 N N . ILE A 1 156 ? -18.046 -5.335 15.869 1.00 78.38 156 ILE A N 1
ATOM 1237 C CA . ILE A 1 156 ? -17.976 -5.536 17.319 1.00 78.38 156 ILE A CA 1
ATOM 1238 C C . ILE A 1 156 ? -17.675 -7.009 17.581 1.00 78.38 156 ILE A C 1
ATOM 1240 O O . ILE A 1 156 ? -18.400 -7.891 17.112 1.00 78.38 156 ILE A O 1
ATOM 1244 N N . VAL A 1 157 ? -16.606 -7.267 18.328 1.00 81.25 157 VAL A N 1
ATOM 1245 C CA . VAL A 1 157 ? -16.156 -8.609 18.695 1.00 81.25 157 VAL A CA 1
ATOM 1246 C C . VAL A 1 157 ? -15.991 -8.729 20.199 1.00 81.25 157 VAL A C 1
ATOM 1248 O O . VAL A 1 157 ? -15.657 -7.765 20.876 1.00 81.25 157 VAL A O 1
ATOM 1251 N N . GLU A 1 158 ? -16.195 -9.923 20.718 1.00 81.25 158 GLU A N 1
ATOM 1252 C CA . GLU A 1 158 ? -16.040 -10.266 22.120 1.00 81.25 158 GLU A CA 1
ATOM 1253 C C . GLU A 1 158 ? -14.930 -11.304 22.280 1.00 81.25 158 GLU A C 1
ATOM 1255 O O . GLU A 1 158 ? -14.816 -12.244 21.491 1.00 81.25 158 GLU A O 1
ATOM 1260 N N . ASP A 1 159 ? -14.091 -11.108 23.289 1.00 76.62 159 ASP A N 1
ATOM 1261 C CA . ASP A 1 159 ? -13.076 -12.076 23.700 1.00 76.62 159 ASP A CA 1
ATOM 1262 C C . ASP A 1 159 ? -13.641 -13.068 24.735 1.00 76.62 159 ASP A C 1
ATOM 1264 O O . ASP A 1 159 ? -14.670 -12.818 25.358 1.00 76.62 159 ASP A O 1
ATOM 1268 N N . GLN A 1 160 ? -12.941 -14.175 24.984 1.00 70.75 160 GLN A N 1
ATOM 1269 C CA . GLN A 1 160 ? -13.322 -15.228 25.936 1.00 70.75 160 GLN A CA 1
ATOM 1270 C C . GLN A 1 160 ? -13.542 -14.712 27.373 1.00 70.75 160 GLN A C 1
ATOM 1272 O O . GLN A 1 160 ? -14.189 -15.376 28.180 1.00 70.75 160 GLN A O 1
ATOM 1277 N N . LYS A 1 161 ? -13.024 -13.518 27.696 1.00 72.25 161 LYS A N 1
ATOM 1278 C CA . LYS A 1 161 ? -13.204 -12.808 28.974 1.00 72.25 161 LYS A CA 1
ATOM 1279 C C . LYS A 1 161 ? -14.396 -11.824 28.983 1.00 72.25 161 LYS A C 1
ATOM 1281 O O . LYS A 1 161 ? -14.427 -10.950 29.845 1.00 72.25 161 LYS A O 1
ATOM 1286 N N . ASN A 1 162 ? -15.332 -11.906 28.027 1.00 70.88 162 ASN A N 1
ATOM 1287 C CA . ASN A 1 162 ? -16.450 -10.960 27.819 1.00 70.88 162 ASN A CA 1
ATOM 1288 C C . ASN A 1 162 ? -16.017 -9.490 27.634 1.00 70.88 162 ASN A C 1
ATOM 1290 O O . ASN A 1 162 ? -16.761 -8.552 27.924 1.00 70.88 162 ASN A O 1
ATOM 1294 N N . LYS A 1 163 ? -14.785 -9.257 27.163 1.00 72.38 163 LYS A N 1
ATOM 1295 C CA . LYS A 1 163 ? -14.330 -7.915 26.784 1.00 72.38 163 LYS A CA 1
ATOM 1296 C C . LYS A 1 163 ? -14.765 -7.638 25.349 1.00 72.38 163 LYS A C 1
ATOM 1298 O O . LYS A 1 163 ? -14.418 -8.397 24.445 1.00 72.38 163 LYS A O 1
ATOM 1303 N N . GLN A 1 164 ? -15.501 -6.548 25.150 1.00 76.19 164 GLN A N 1
ATOM 1304 C CA . GLN A 1 164 ? -15.967 -6.120 23.834 1.00 76.19 164 GLN A CA 1
ATOM 1305 C C . GLN A 1 164 ? -14.955 -5.174 23.185 1.00 76.19 164 GLN A C 1
ATOM 1307 O O . GLN A 1 164 ? -14.553 -4.168 23.766 1.00 76.19 164 GLN A O 1
ATOM 1312 N N . TYR A 1 165 ? -14.579 -5.482 21.952 1.00 77.31 165 TYR A N 1
ATOM 1313 C CA . TYR A 1 165 ? -13.705 -4.685 21.110 1.00 77.31 165 TYR A CA 1
ATOM 1314 C C . TYR A 1 165 ? -14.486 -4.228 19.884 1.00 77.31 165 TYR A C 1
ATOM 1316 O O . TYR A 1 165 ? -15.176 -5.015 19.242 1.00 77.31 165 TYR A O 1
ATOM 1324 N N . THR A 1 166 ? -14.359 -2.952 19.530 1.00 73.75 166 THR A N 1
ATOM 1325 C CA . THR A 1 166 ? -14.876 -2.440 18.258 1.00 73.75 166 THR A CA 1
ATOM 1326 C C . THR A 1 166 ? -13.712 -2.284 17.292 1.00 73.75 166 THR A C 1
ATOM 1328 O O . THR A 1 166 ? -12.823 -1.469 17.515 1.00 73.75 166 THR A O 1
ATOM 1331 N N . ILE A 1 167 ? -13.720 -3.061 16.218 1.00 77.56 167 ILE A N 1
ATOM 1332 C CA . ILE A 1 167 ? -12.768 -2.960 15.115 1.00 77.56 167 ILE A CA 1
ATOM 1333 C C . ILE A 1 167 ? -13.341 -1.966 14.114 1.00 77.56 167 ILE A C 1
ATOM 1335 O O . ILE A 1 167 ? -14.481 -2.119 13.680 1.00 77.56 167 ILE A O 1
ATOM 1339 N N . VAL A 1 168 ? -12.562 -0.960 13.737 1.00 74.38 168 VAL A N 1
ATOM 1340 C CA . VAL A 1 168 ? -12.953 0.064 12.760 1.00 74.38 168 VAL A CA 1
ATOM 1341 C C . VAL A 1 168 ? -11.947 0.038 11.618 1.00 74.38 168 VAL A C 1
ATOM 1343 O O . VAL A 1 168 ? -10.745 -0.048 11.865 1.00 74.38 168 VAL A O 1
ATOM 1346 N N . LYS A 1 169 ? -12.428 0.097 10.373 1.00 72.38 169 LYS A N 1
ATOM 1347 C CA . LYS A 1 169 ? -11.570 0.174 9.185 1.00 72.38 169 LYS A CA 1
ATOM 1348 C C . LYS A 1 169 ? -11.604 1.601 8.632 1.00 72.38 169 LYS A C 1
ATOM 1350 O O . LYS A 1 169 ? -12.662 2.088 8.246 1.00 72.38 169 LYS A O 1
ATOM 1355 N N . GLY A 1 170 ? -10.435 2.234 8.549 1.00 66.94 170 GLY A N 1
ATOM 1356 C CA . GLY A 1 170 ? -10.250 3.557 7.947 1.00 66.94 170 GLY A CA 1
ATOM 1357 C C . GLY A 1 170 ? -10.167 4.706 8.956 1.00 66.94 170 GLY A C 1
ATOM 1358 O O . GLY A 1 170 ? -10.905 4.751 9.939 1.00 66.94 170 GLY A O 1
ATOM 1359 N N . GLU A 1 171 ? -9.273 5.653 8.669 1.00 64.94 171 GLU A N 1
ATOM 1360 C CA . GLU A 1 171 ? -8.936 6.786 9.543 1.00 64.94 171 GLU A CA 1
ATOM 1361 C C . GLU A 1 171 ? -10.133 7.704 9.801 1.00 64.94 171 GLU A C 1
ATOM 1363 O O . GLU A 1 171 ? -10.468 7.967 10.950 1.00 64.94 171 GLU A O 1
ATOM 1368 N N . ASN A 1 172 ? -10.844 8.138 8.755 1.00 63.38 172 ASN A N 1
ATOM 1369 C CA . ASN A 1 172 ? -11.976 9.060 8.914 1.00 63.38 172 ASN A CA 1
ATOM 1370 C C . ASN A 1 172 ? -13.108 8.461 9.759 1.00 63.38 172 ASN A C 1
ATOM 1372 O O . ASN A 1 172 ? -13.606 9.117 10.670 1.00 63.38 172 ASN A O 1
ATOM 1376 N N . SER A 1 173 ? -13.481 7.202 9.506 1.00 65.12 173 SER A N 1
ATOM 1377 C CA . SER A 1 173 ? -14.527 6.518 10.278 1.00 65.12 173 SER A CA 1
ATOM 1378 C C . SER A 1 173 ? -14.122 6.296 11.735 1.00 65.12 173 SER A C 1
ATOM 1380 O O . SER A 1 173 ? -14.970 6.317 12.625 1.00 65.12 173 SER A O 1
ATOM 1382 N N . PHE A 1 174 ? -12.828 6.103 11.989 1.00 69.94 174 PHE A N 1
ATOM 1383 C CA . PHE A 1 174 ? -12.281 6.018 13.335 1.00 69.94 174 PHE A CA 1
ATOM 1384 C C . PHE A 1 174 ? -12.319 7.376 14.046 1.00 69.94 174 PHE A C 1
ATOM 1386 O O . PHE A 1 174 ? -12.871 7.468 15.143 1.00 69.94 174 PHE A O 1
ATOM 1393 N N . ILE A 1 175 ? -11.828 8.441 13.403 1.00 66.75 175 ILE A N 1
ATOM 1394 C CA . ILE A 1 175 ? -11.802 9.799 13.962 1.00 66.75 175 ILE A CA 1
ATOM 1395 C C . ILE A 1 175 ? -13.220 10.278 14.285 1.00 66.75 175 ILE A C 1
ATOM 1397 O O . ILE A 1 175 ? -13.460 10.733 15.401 1.00 66.75 175 ILE A O 1
ATOM 1401 N N . GLU A 1 176 ? -14.177 10.141 13.364 1.00 64.12 176 GLU A N 1
ATOM 1402 C CA . GLU A 1 176 ? -15.575 10.544 13.589 1.00 64.12 176 GLU A CA 1
ATOM 1403 C C . GLU A 1 176 ? -16.199 9.846 14.795 1.00 64.12 176 GLU A C 1
ATOM 1405 O O . GLU A 1 176 ? -16.949 10.457 15.551 1.00 64.12 176 GLU A O 1
ATOM 1410 N N . ARG A 1 177 ? -15.877 8.566 14.986 1.00 66.06 177 ARG A N 1
ATOM 1411 C CA . ARG A 1 177 ? -16.463 7.749 16.047 1.00 66.06 177 ARG A CA 1
ATOM 1412 C C . ARG A 1 177 ? -15.821 7.989 17.406 1.00 66.06 177 ARG A C 1
ATOM 1414 O O . ARG A 1 177 ? -16.472 7.780 18.427 1.00 66.06 177 ARG A O 1
ATOM 1421 N N . ILE A 1 178 ? -14.546 8.362 17.421 1.00 69.38 178 ILE A N 1
ATOM 1422 C CA . ILE A 1 178 ? -13.808 8.654 18.646 1.00 69.38 178 ILE A CA 1
ATOM 1423 C C . ILE A 1 178 ? -14.024 10.097 19.099 1.00 69.38 178 ILE A C 1
ATOM 1425 O O . ILE A 1 178 ? -14.062 10.343 20.304 1.00 69.38 178 ILE A O 1
ATOM 1429 N N . THR A 1 179 ? -14.203 11.028 18.162 1.00 67.31 179 THR A N 1
ATOM 1430 C CA . THR A 1 179 ? -14.440 12.441 18.473 1.00 67.31 179 THR A CA 1
ATOM 1431 C C . THR A 1 179 ? -15.650 12.584 19.400 1.00 67.31 179 THR A C 1
ATOM 1433 O O . THR A 1 179 ? -16.728 12.080 19.101 1.00 67.31 179 THR A O 1
ATOM 1436 N N . GLY A 1 180 ? -15.474 13.275 20.529 1.00 61.62 180 GLY A N 1
ATOM 1437 C CA . GLY A 1 180 ? -16.526 13.474 21.534 1.00 61.62 180 GLY A CA 1
ATOM 1438 C C . GLY A 1 180 ? -16.589 12.411 22.637 1.00 61.62 180 GLY A C 1
ATOM 1439 O O . GLY A 1 180 ? -17.254 12.640 23.644 1.00 61.62 180 GLY A O 1
ATOM 1440 N N . ASN A 1 181 ? -15.872 11.289 22.510 1.00 66.69 181 ASN A N 1
ATOM 1441 C CA . ASN A 1 181 ? -15.708 10.348 23.620 1.00 66.69 181 ASN A CA 1
ATOM 1442 C C . ASN A 1 181 ? -14.629 10.836 24.588 1.00 66.69 181 ASN A C 1
ATOM 1444 O O . ASN A 1 181 ? -13.721 11.571 24.201 1.00 66.69 181 ASN A O 1
ATOM 1448 N N . ILE A 1 182 ? -14.703 10.385 25.837 1.00 63.44 182 ILE A N 1
ATOM 1449 C CA . ILE A 1 182 ? -13.680 10.666 26.844 1.00 63.44 182 ILE A CA 1
ATOM 1450 C C . ILE A 1 182 ? -12.688 9.513 26.864 1.00 63.44 182 ILE A C 1
ATOM 1452 O O . ILE A 1 182 ? -13.073 8.340 26.922 1.00 63.44 182 ILE A O 1
ATOM 1456 N N . LEU A 1 183 ? -11.403 9.851 26.798 1.00 63.72 183 LEU A N 1
ATOM 1457 C CA . LEU A 1 183 ? -10.331 8.869 26.827 1.00 63.72 183 LEU A CA 1
ATOM 1458 C C . LEU A 1 183 ? -10.090 8.429 28.273 1.00 63.72 183 LEU A C 1
ATOM 1460 O O . LEU A 1 183 ? -9.483 9.155 29.050 1.00 63.72 183 LEU A O 1
ATOM 1464 N N . VAL A 1 184 ? -10.573 7.248 28.653 1.00 58.41 184 VAL A N 1
ATOM 1465 C CA . VAL A 1 184 ? -10.482 6.761 30.044 1.00 58.41 184 VAL A CA 1
ATOM 1466 C C . VAL A 1 184 ? -9.125 6.103 30.322 1.00 58.41 184 VAL A C 1
ATOM 1468 O O . VAL A 1 184 ? -8.674 6.067 31.461 1.00 58.41 184 VAL A O 1
ATOM 1471 N N . GLY A 1 185 ? -8.428 5.636 29.283 1.00 56.38 185 GLY A N 1
ATOM 1472 C CA . GLY A 1 185 ? -7.124 4.991 29.415 1.00 56.38 185 GLY A CA 1
ATOM 1473 C C . GLY A 1 185 ? -6.692 4.219 28.181 1.00 56.38 185 GLY A C 1
ATOM 1474 O O . GLY A 1 185 ? -7.525 3.773 27.391 1.00 56.38 185 GLY A O 1
ATOM 1475 N N . GLY A 1 186 ? -5.379 4.012 28.040 1.00 48.59 186 GLY A N 1
ATOM 1476 C CA . GLY A 1 186 ? -4.902 2.774 27.425 1.00 48.59 186 GLY A CA 1
ATOM 1477 C C . GLY A 1 186 ? -5.311 1.642 28.362 1.00 48.59 186 GLY A C 1
ATOM 1478 O O . GLY A 1 186 ? -5.182 1.793 29.573 1.00 48.59 186 GLY A O 1
ATOM 1479 N N . ALA A 1 187 ? -5.902 0.571 27.841 1.00 38.78 187 ALA A N 1
ATOM 1480 C CA . ALA A 1 187 ? -6.337 -0.535 28.683 1.00 38.78 187 ALA A CA 1
ATOM 1481 C C . ALA A 1 187 ? -5.124 -1.141 29.408 1.00 38.78 187 ALA A C 1
ATOM 1483 O O . ALA A 1 187 ? -4.391 -1.921 28.804 1.00 38.78 187 ALA A O 1
ATOM 1484 N N . GLU A 1 188 ? -4.915 -0.801 30.678 1.00 37.75 188 GLU A N 1
ATOM 1485 C CA . GLU A 1 188 ? -4.007 -1.547 31.539 1.00 37.75 188 GLU A CA 1
ATOM 1486 C C . GLU A 1 188 ? -4.779 -2.592 32.355 1.00 37.75 188 GLU A C 1
ATOM 1488 O O . GLU A 1 188 ? -5.891 -2.377 32.838 1.00 37.75 188 GLU A O 1
ATOM 1493 N N . ASP A 1 189 ? -4.123 -3.749 32.422 1.00 35.69 189 ASP A N 1
ATOM 1494 C CA . ASP A 1 189 ? -4.247 -4.853 33.365 1.00 35.69 189 ASP A CA 1
ATOM 1495 C C . ASP A 1 189 ? -5.013 -6.140 32.986 1.00 35.69 189 ASP A C 1
ATOM 1497 O O . ASP A 1 189 ? -6.222 -6.208 32.735 1.00 35.69 189 ASP A O 1
ATOM 1501 N N . ASN A 1 190 ? -4.212 -7.215 33.053 1.00 31.36 190 ASN A N 1
ATOM 1502 C CA . ASN A 1 190 ? -4.478 -8.657 32.988 1.00 31.36 190 ASN A CA 1
ATOM 1503 C C . ASN A 1 190 ? -4.370 -9.414 31.656 1.00 31.36 190 ASN A C 1
ATOM 1505 O O . ASN A 1 190 ? -5.026 -10.450 31.489 1.00 31.36 190 ASN A O 1
ATOM 1509 N N . ILE A 1 191 ? -3.466 -9.002 30.764 1.00 34.19 191 ILE A N 1
ATOM 1510 C CA . ILE A 1 191 ? -2.761 -9.965 29.900 1.00 34.19 191 ILE A CA 1
ATOM 1511 C C . ILE A 1 191 ? -1.270 -9.602 29.893 1.00 34.19 191 ILE A C 1
ATOM 1513 O O . ILE A 1 191 ? -0.830 -8.746 29.133 1.00 34.19 191 ILE A O 1
ATOM 1517 N N . GLN A 1 192 ? -0.492 -10.247 30.766 1.00 34.97 192 GLN A N 1
ATOM 1518 C CA . GLN A 1 192 ? 0.931 -10.442 30.500 1.00 34.97 192 GLN A CA 1
ATOM 1519 C C . GLN A 1 192 ? 1.024 -11.372 29.285 1.00 34.97 192 GLN A C 1
ATOM 1521 O O . GLN A 1 192 ? 0.961 -12.587 29.439 1.00 34.97 192 GLN A O 1
ATOM 1526 N N . GLU A 1 193 ? 1.116 -10.819 28.080 1.00 30.08 193 GLU A N 1
ATOM 1527 C CA . GLU A 1 193 ? 1.580 -11.571 26.915 1.00 30.08 193 GLU A CA 1
ATOM 1528 C C . GLU A 1 193 ? 2.794 -10.850 26.340 1.00 30.08 193 GLU A C 1
ATOM 1530 O O . GLU A 1 193 ? 2.748 -9.686 25.944 1.00 30.08 193 GLU A O 1
ATOM 1535 N N . GLU A 1 194 ? 3.912 -11.567 26.372 1.00 32.00 194 GLU A N 1
ATOM 1536 C CA . GLU A 1 194 ? 5.297 -11.109 26.258 1.00 32.00 194 GLU A CA 1
ATOM 1537 C C . GLU A 1 194 ? 5.692 -10.469 24.911 1.00 32.00 194 GLU A C 1
ATOM 1539 O O . GLU A 1 194 ? 6.878 -10.275 24.674 1.00 32.00 194 GLU A O 1
ATOM 1544 N N . ASN A 1 195 ? 4.764 -10.107 24.015 1.00 33.09 195 ASN A N 1
ATOM 1545 C CA . ASN A 1 195 ? 5.118 -9.702 22.643 1.00 33.09 195 ASN A CA 1
ATOM 1546 C C . ASN A 1 195 ? 4.452 -8.429 22.101 1.00 33.09 195 ASN A C 1
ATOM 1548 O O . ASN A 1 195 ? 4.573 -8.120 20.915 1.00 33.09 195 ASN A O 1
ATOM 1552 N N . THR A 1 196 ? 3.842 -7.607 22.949 1.00 32.94 196 THR A N 1
ATOM 1553 C CA . THR A 1 196 ? 3.529 -6.221 22.579 1.00 32.94 196 THR A CA 1
ATOM 1554 C C . THR A 1 196 ? 4.150 -5.292 23.593 1.00 32.94 196 THR A C 1
ATOM 1556 O O . THR A 1 196 ? 3.770 -5.323 24.759 1.00 32.94 196 THR A O 1
ATOM 1559 N N . LYS A 1 197 ? 5.095 -4.450 23.155 1.00 32.34 197 LYS A N 1
ATOM 1560 C CA . LYS A 1 197 ? 5.529 -3.304 23.953 1.00 32.34 197 LYS A CA 1
ATOM 1561 C C . LYS A 1 197 ? 4.271 -2.538 24.356 1.00 32.34 197 LYS A C 1
ATOM 1563 O O . LYS A 1 197 ? 3.609 -1.950 23.502 1.00 32.34 197 LYS A O 1
ATOM 1568 N N . THR A 1 198 ? 3.948 -2.577 25.641 1.00 32.22 198 THR A N 1
ATOM 1569 C CA . THR A 1 198 ? 3.058 -1.638 26.310 1.00 32.22 198 THR A CA 1
ATOM 1570 C C . THR A 1 198 ? 3.729 -0.274 26.220 1.00 32.22 198 THR A C 1
ATOM 1572 O O . THR A 1 198 ? 4.465 0.165 27.098 1.00 32.22 198 THR A O 1
ATOM 1575 N N . GLY A 1 199 ? 3.576 0.365 25.061 1.00 36.03 199 GLY A N 1
ATOM 1576 C CA . GLY A 1 199 ? 3.895 1.767 24.904 1.00 36.03 199 GLY A CA 1
ATOM 1577 C C . GLY A 1 199 ? 2.913 2.524 25.776 1.00 36.03 199 GLY A C 1
ATOM 1578 O O . GLY A 1 199 ? 1.756 2.686 25.387 1.00 36.03 199 GLY A O 1
ATOM 1579 N N . ASN A 1 200 ? 3.370 2.927 26.962 1.00 35.75 200 ASN A N 1
ATOM 1580 C CA . ASN A 1 200 ? 2.666 3.867 27.818 1.00 35.75 200 ASN A CA 1
ATOM 1581 C C . ASN A 1 200 ? 2.078 4.979 26.944 1.00 35.75 200 ASN A C 1
ATOM 1583 O O . ASN A 1 200 ? 2.743 5.509 26.049 1.00 35.75 200 ASN A O 1
ATOM 1587 N N . LEU A 1 201 ? 0.844 5.383 27.228 1.00 44.66 201 LEU A N 1
ATOM 1588 C CA . LEU A 1 201 ? 0.213 6.561 26.629 1.00 44.66 201 LEU A CA 1
ATOM 1589 C C . LEU A 1 201 ? 0.892 7.881 27.076 1.00 44.66 201 LEU A C 1
ATOM 1591 O O . LEU A 1 201 ? 0.255 8.922 27.160 1.00 44.66 201 LEU A O 1
ATOM 1595 N N . SER A 1 202 ? 2.191 7.850 27.378 1.00 39.78 202 SER A N 1
ATOM 1596 C CA . SER A 1 202 ? 3.008 8.971 27.830 1.00 39.78 202 SER A CA 1
ATOM 1597 C C . SER A 1 202 ? 3.816 9.618 26.702 1.00 39.78 202 SER A C 1
ATOM 1599 O O . SER A 1 202 ? 4.760 10.351 26.982 1.00 39.78 202 SER A O 1
ATOM 1601 N N . ASP A 1 203 ? 3.448 9.404 25.435 1.00 42.81 203 ASP A N 1
ATOM 1602 C CA . ASP A 1 203 ? 3.927 10.239 24.326 1.00 42.81 203 ASP A CA 1
ATOM 1603 C C . ASP A 1 203 ? 3.102 11.537 24.274 1.00 42.81 203 ASP A C 1
ATOM 1605 O O . ASP A 1 203 ? 2.223 11.760 23.450 1.00 42.81 203 ASP A O 1
ATOM 1609 N N . SER A 1 204 ? 3.383 12.369 25.277 1.00 45.34 204 SER A N 1
ATOM 1610 C CA . SER A 1 204 ? 3.345 13.838 25.347 1.00 45.34 204 SER A CA 1
ATOM 1611 C C . SER A 1 204 ? 2.142 14.679 24.865 1.00 45.34 204 SER A C 1
ATOM 1613 O O . SER A 1 204 ? 2.192 15.892 25.074 1.00 45.34 204 SER A O 1
ATOM 1615 N N . LYS A 1 205 ? 1.033 14.135 24.343 1.00 48.41 205 LYS A N 1
ATOM 1616 C CA . LYS A 1 205 ? -0.163 14.955 24.010 1.00 48.41 205 LYS A CA 1
ATOM 1617 C C . LYS A 1 205 ? -1.530 14.373 24.359 1.00 48.41 205 LYS A C 1
ATOM 1619 O O . LYS A 1 205 ? -2.509 15.112 24.335 1.00 48.41 205 LYS A O 1
ATOM 1624 N N . ILE A 1 206 ? -1.617 13.097 24.718 1.00 53.56 206 ILE A N 1
ATOM 1625 C CA . ILE A 1 206 ? -2.898 12.466 25.050 1.00 53.56 206 ILE A CA 1
ATOM 1626 C C . ILE A 1 206 ? -3.056 12.460 26.569 1.00 53.56 206 ILE A C 1
ATOM 1628 O O . ILE A 1 206 ? -2.469 11.631 27.263 1.00 53.56 206 ILE A O 1
ATOM 1632 N N . LYS A 1 207 ? -3.828 13.408 27.101 1.00 53.59 207 LYS A N 1
ATOM 1633 C CA . LYS A 1 207 ? -4.184 13.416 28.520 1.00 53.59 207 LYS A CA 1
ATOM 1634 C C . LYS A 1 207 ? -5.393 12.519 28.753 1.00 53.59 207 LYS A C 1
ATOM 1636 O O . LYS A 1 207 ? -6.392 12.579 28.038 1.00 53.59 207 LYS A O 1
ATOM 1641 N N . LEU A 1 208 ? -5.281 11.687 29.780 1.00 54.50 208 LEU A N 1
ATOM 1642 C CA . LEU A 1 208 ? -6.381 10.880 30.291 1.00 54.50 208 LEU A CA 1
ATOM 1643 C C . LEU A 1 208 ? -7.523 11.801 30.741 1.00 54.50 208 LEU A C 1
ATOM 1645 O O . LEU A 1 208 ? -7.282 12.847 31.342 1.00 54.50 208 LEU A O 1
ATOM 1649 N N . ASN A 1 209 ? -8.754 11.373 30.485 1.00 55.84 209 ASN A N 1
ATOM 1650 C CA . ASN A 1 209 ? -10.001 12.035 30.855 1.00 55.84 209 ASN A CA 1
ATOM 1651 C C . ASN A 1 209 ? -10.319 13.345 30.101 1.00 55.84 209 ASN A C 1
ATOM 1653 O O . ASN A 1 209 ? -11.188 14.102 30.530 1.00 55.84 209 ASN A O 1
ATOM 1657 N N . GLU A 1 210 ? -9.652 13.617 28.975 1.00 62.75 210 GLU A N 1
ATOM 1658 C CA . GLU A 1 210 ? -10.038 14.700 28.060 1.00 62.75 210 GLU A CA 1
ATOM 1659 C C . GLU A 1 210 ? -11.013 14.202 26.979 1.00 62.75 210 GLU A C 1
ATOM 1661 O O . GLU A 1 210 ? -10.982 13.038 26.560 1.00 62.75 210 GLU A O 1
ATOM 1666 N N . ILE A 1 211 ? -11.894 15.102 26.527 1.00 62.78 211 ILE A N 1
ATOM 1667 C CA . ILE A 1 211 ? -12.749 14.866 25.360 1.00 62.78 211 ILE A CA 1
ATOM 1668 C C . ILE A 1 211 ? -11.842 14.768 24.141 1.00 62.78 211 ILE A C 1
ATOM 1670 O O . ILE A 1 211 ? -11.046 15.670 23.869 1.00 62.78 211 ILE A O 1
ATOM 1674 N N . ILE A 1 212 ? -11.987 13.689 23.380 1.00 66.81 212 ILE A N 1
ATOM 1675 C CA . ILE A 1 212 ? -11.160 13.469 22.205 1.00 66.81 212 ILE A CA 1
ATOM 1676 C C . ILE A 1 212 ? -11.593 14.456 21.121 1.00 66.81 212 ILE A C 1
ATOM 1678 O O . ILE A 1 212 ? -12.690 14.369 20.560 1.00 66.81 212 ILE A O 1
ATOM 1682 N N . SER A 1 213 ? -10.725 15.430 20.855 1.00 67.75 213 SER A N 1
ATOM 1683 C CA . SER A 1 213 ? -10.840 16.344 19.725 1.00 67.75 213 SER A CA 1
ATOM 1684 C C . SER A 1 213 ? -10.410 15.645 18.430 1.00 67.75 213 SER A C 1
ATOM 1686 O O . SER A 1 213 ? -9.733 14.613 18.452 1.00 67.75 213 SER A O 1
ATOM 1688 N N . LYS A 1 214 ? -10.763 16.221 17.273 1.00 66.50 214 LYS A N 1
ATOM 1689 C CA . LYS A 1 214 ? -10.326 15.688 15.969 1.00 66.50 214 LYS A CA 1
ATOM 1690 C C . LYS A 1 214 ? -8.800 15.615 15.844 1.00 66.50 214 LYS A C 1
ATOM 1692 O O . LYS A 1 214 ? -8.296 14.695 15.216 1.00 66.50 214 LYS A O 1
ATOM 1697 N N . GLU A 1 215 ? -8.082 16.554 16.459 1.00 66.38 215 GLU A N 1
ATOM 1698 C CA . GLU A 1 215 ? -6.613 16.598 16.465 1.00 66.38 215 GLU A CA 1
ATOM 1699 C C . GLU A 1 215 ? -6.020 15.406 17.225 1.00 66.38 215 GLU A C 1
ATOM 1701 O O . GLU A 1 215 ? -5.169 14.700 16.693 1.00 66.38 215 GLU A O 1
ATOM 1706 N N . ILE A 1 216 ? -6.550 15.110 18.418 1.00 67.81 216 ILE A N 1
ATOM 1707 C CA . ILE A 1 216 ? -6.153 13.932 19.202 1.00 67.81 216 ILE A CA 1
ATOM 1708 C C . ILE A 1 216 ? -6.478 12.644 18.428 1.00 67.81 216 ILE A C 1
ATOM 1710 O O . ILE A 1 216 ? -5.685 11.708 18.425 1.00 67.81 216 ILE A O 1
ATOM 1714 N N . GLY A 1 217 ? -7.614 12.602 17.723 1.00 63.19 217 GLY A N 1
ATOM 1715 C CA . GLY A 1 217 ? -7.975 11.482 16.849 1.00 63.19 217 GLY A CA 1
ATOM 1716 C C . GLY A 1 217 ? -6.945 11.205 15.745 1.00 63.19 217 GLY A C 1
ATOM 1717 O O . GLY A 1 217 ? -6.641 10.043 15.493 1.00 63.19 217 GLY A O 1
ATOM 1718 N N . ILE A 1 218 ? -6.381 12.253 15.132 1.00 65.69 218 ILE A N 1
ATOM 1719 C CA . ILE A 1 218 ? -5.338 12.146 14.096 1.00 65.69 218 ILE A CA 1
ATOM 1720 C C . ILE A 1 218 ? -3.999 11.686 14.700 1.00 65.69 218 ILE A C 1
ATOM 1722 O O . ILE A 1 218 ? -3.308 10.842 14.128 1.00 65.69 218 ILE A O 1
ATOM 1726 N N . ASP A 1 219 ? -3.631 12.194 15.877 1.00 65.94 219 ASP A N 1
ATOM 1727 C CA . ASP A 1 219 ? -2.399 11.779 16.567 1.00 65.94 219 ASP A CA 1
ATOM 1728 C C . ASP A 1 219 ? -2.446 10.295 16.973 1.00 65.94 219 ASP A C 1
ATOM 1730 O O . ASP A 1 219 ? -1.445 9.574 16.903 1.00 65.94 219 ASP A O 1
ATOM 1734 N N . ILE A 1 220 ? -3.635 9.813 17.340 1.00 66.31 220 ILE A N 1
ATOM 1735 C CA . ILE A 1 220 ? -3.885 8.403 17.634 1.00 66.31 220 ILE A CA 1
ATOM 1736 C C . ILE A 1 220 ? -3.719 7.535 16.379 1.00 66.31 220 ILE A C 1
ATOM 1738 O O . ILE A 1 220 ? -3.119 6.467 16.476 1.00 66.31 220 ILE A O 1
ATOM 1742 N N . THR A 1 221 ? -4.229 7.958 15.215 1.00 60.41 221 THR A N 1
ATOM 1743 C CA . THR A 1 221 ? -4.110 7.171 13.971 1.00 60.41 221 THR A CA 1
ATOM 1744 C C . THR A 1 221 ? -2.685 7.116 13.435 1.00 60.41 221 THR A C 1
ATOM 1746 O O . THR A 1 221 ? -2.310 6.124 12.823 1.00 60.41 221 THR A O 1
ATOM 1749 N N . ASN A 1 222 ? -1.884 8.154 13.686 1.00 61.25 222 ASN A N 1
ATOM 1750 C CA . ASN A 1 222 ? -0.476 8.206 13.280 1.00 61.25 222 ASN A CA 1
ATOM 1751 C C . ASN A 1 222 ? 0.446 7.359 14.175 1.00 61.25 222 ASN A C 1
ATOM 1753 O O . ASN A 1 222 ? 1.628 7.202 13.873 1.00 61.25 222 ASN A O 1
ATOM 1757 N N . SER A 1 223 ? -0.074 6.849 15.292 1.00 56.84 223 SER A N 1
ATOM 1758 C CA . SER A 1 223 ? 0.649 5.971 16.207 1.00 56.84 223 SER A CA 1
ATOM 1759 C C . SER A 1 223 ? 0.455 4.494 15.833 1.00 56.84 223 SER A C 1
ATOM 1761 O O . SER A 1 223 ? -0.564 4.122 15.256 1.00 56.84 223 SER A O 1
ATOM 1763 N N . ASP A 1 224 ? 1.408 3.633 16.217 1.00 52.25 224 ASP A N 1
ATOM 1764 C CA . ASP A 1 224 ? 1.283 2.168 16.119 1.00 52.25 224 ASP A CA 1
ATOM 1765 C C . ASP A 1 224 ? -0.045 1.637 16.697 1.00 52.25 224 ASP A C 1
ATOM 1767 O O . ASP A 1 224 ? -0.697 2.292 17.510 1.00 52.25 224 ASP A O 1
ATOM 1771 N N . ILE A 1 225 ? -0.410 0.400 16.336 1.00 54.38 225 ILE A N 1
ATOM 1772 C CA . ILE A 1 225 ? -1.617 -0.299 16.815 1.00 54.38 225 ILE A CA 1
ATOM 1773 C C . ILE A 1 225 ? -1.746 -0.182 18.346 1.00 54.38 225 ILE A C 1
ATOM 1775 O O . ILE A 1 225 ? -0.978 -0.801 19.090 1.00 54.38 225 ILE A O 1
ATOM 1779 N N . ARG A 1 226 ? -2.756 0.565 18.813 1.00 61.25 226 ARG A N 1
ATOM 1780 C CA . ARG A 1 226 ? -3.078 0.768 20.234 1.00 61.25 226 ARG A CA 1
ATOM 1781 C C . ARG A 1 226 ? -4.510 0.343 20.541 1.00 61.25 226 ARG A C 1
ATOM 1783 O O . ARG A 1 226 ? -5.423 0.524 19.739 1.00 61.25 226 ARG A O 1
ATOM 1790 N N . ILE A 1 227 ? -4.706 -0.201 21.739 1.00 58.22 227 ILE A N 1
ATOM 1791 C CA . ILE A 1 227 ? -6.031 -0.449 22.313 1.00 58.22 227 ILE A CA 1
ATOM 1792 C C . ILE A 1 227 ? -6.411 0.791 23.118 1.00 58.22 227 ILE A C 1
ATOM 1794 O O . ILE A 1 227 ? -5.665 1.202 24.005 1.00 58.22 227 ILE A O 1
ATOM 1798 N N . ILE A 1 228 ? -7.565 1.380 22.815 1.00 62.56 228 ILE A N 1
ATOM 1799 C CA . ILE A 1 228 ? -8.024 2.623 23.441 1.00 62.56 228 ILE A CA 1
ATOM 1800 C C . ILE A 1 228 ? -9.329 2.351 24.175 1.00 62.56 228 ILE A C 1
ATOM 1802 O O . ILE A 1 228 ? -10.270 1.803 23.598 1.00 62.56 228 ILE A O 1
ATOM 1806 N N . GLY A 1 229 ? -9.380 2.738 25.447 1.00 58.06 229 GLY A N 1
ATOM 1807 C CA . GLY A 1 229 ? -10.608 2.803 26.222 1.00 58.06 229 GLY A CA 1
ATOM 1808 C C . GLY A 1 229 ? -11.282 4.155 26.021 1.00 58.06 229 GLY A C 1
ATOM 1809 O O . GLY A 1 229 ? -10.806 5.172 26.526 1.00 58.06 229 GLY A O 1
ATOM 1810 N N . CYS A 1 230 ? -12.402 4.163 25.303 1.00 53.16 230 CYS A N 1
ATOM 1811 C CA . CYS A 1 230 ? -13.244 5.343 25.129 1.00 53.16 230 CYS A CA 1
ATOM 1812 C C . CYS A 1 230 ? -14.568 5.131 25.869 1.00 53.16 230 CYS A C 1
ATOM 1814 O O . CYS A 1 230 ? -15.253 4.137 25.619 1.00 53.16 230 CYS A O 1
ATOM 1816 N N . ALA A 1 231 ? -14.948 6.069 26.735 1.00 57.16 231 ALA A N 1
ATOM 1817 C CA . ALA A 1 231 ? -16.285 6.112 27.317 1.00 57.16 231 ALA A CA 1
ATOM 1818 C C . ALA A 1 231 ? -17.151 7.115 26.555 1.00 57.16 231 ALA A C 1
ATOM 1820 O O . ALA A 1 231 ? -16.723 8.236 26.265 1.00 57.16 231 ALA A O 1
ATOM 1821 N N . LYS A 1 232 ? -18.380 6.704 26.229 1.00 56.25 232 LYS A N 1
ATOM 1822 C CA . LYS A 1 232 ? -19.384 7.621 25.693 1.00 56.25 232 LYS A CA 1
ATOM 1823 C C . LYS A 1 232 ? -19.893 8.535 26.812 1.00 56.25 232 LYS A C 1
ATOM 1825 O O . LYS A 1 232 ? -20.207 8.023 27.889 1.00 56.25 232 LYS A O 1
ATOM 1830 N N . PRO A 1 233 ? -20.053 9.841 26.555 1.00 53.84 233 PRO A N 1
ATOM 1831 C CA . PRO A 1 233 ? -20.598 10.778 27.529 1.00 53.84 233 PRO A CA 1
ATOM 1832 C C . PRO A 1 233 ? -22.089 10.567 27.858 1.00 53.84 233 PRO A C 1
ATOM 1834 O O . PRO A 1 233 ? -22.589 11.171 28.797 1.00 53.84 233 PRO A O 1
ATOM 1837 N N . ASP A 1 234 ? -22.797 9.654 27.184 1.00 49.19 234 ASP A N 1
ATOM 1838 C CA . ASP A 1 234 ? -24.216 9.345 27.456 1.00 49.19 234 ASP A CA 1
ATOM 1839 C C . ASP A 1 234 ? -24.497 8.844 28.894 1.00 49.19 234 ASP A C 1
ATOM 1841 O O . ASP A 1 234 ? -25.653 8.696 29.294 1.00 49.19 234 ASP A O 1
ATOM 1845 N N . ILE A 1 235 ? -23.457 8.544 29.683 1.00 51.72 235 ILE A N 1
ATOM 1846 C CA . ILE A 1 235 ? -23.592 8.249 31.116 1.00 51.72 235 ILE A CA 1
ATOM 1847 C C . ILE A 1 235 ? -23.971 9.523 31.896 1.00 51.72 235 ILE A C 1
ATOM 1849 O O . ILE A 1 235 ? -24.747 9.423 32.841 1.00 51.72 235 ILE A O 1
ATOM 1853 N N . TYR A 1 236 ? -23.490 10.705 31.488 1.00 49.47 236 TYR A N 1
ATOM 1854 C CA . TYR A 1 236 ? -23.651 11.974 32.215 1.00 49.47 236 TYR A CA 1
ATOM 1855 C C . TYR A 1 236 ? -25.092 12.485 32.217 1.00 49.47 236 TYR A C 1
ATOM 1857 O O . TYR A 1 236 ? -25.618 12.806 33.277 1.00 49.47 236 TYR A O 1
ATOM 1865 N N . GLU A 1 237 ? -25.757 12.471 31.059 1.00 50.22 237 GLU A N 1
ATOM 1866 C CA . GLU A 1 237 ? -27.167 12.881 30.952 1.00 50.22 237 GLU A CA 1
ATOM 1867 C C . GLU A 1 237 ? -28.106 11.921 31.688 1.00 50.22 237 GLU A C 1
ATOM 1869 O O . GLU A 1 237 ? -29.204 12.296 32.084 1.00 50.22 237 GLU A O 1
ATOM 1874 N N . LYS A 1 238 ? -27.688 10.664 31.881 1.00 50.12 238 LYS A N 1
ATOM 1875 C CA . LYS A 1 238 ? -28.509 9.665 32.564 1.00 50.12 238 LYS A CA 1
ATOM 1876 C C . LYS A 1 238 ? -28.408 9.738 34.077 1.00 50.12 238 LYS A C 1
ATOM 1878 O O . LYS A 1 238 ? -29.350 9.295 34.714 1.00 50.12 238 LYS A O 1
ATOM 1883 N N . ILE A 1 239 ? -27.299 10.199 34.654 1.00 57.19 239 ILE A N 1
ATOM 1884 C CA . ILE A 1 239 ? -27.119 10.248 36.118 1.00 57.19 239 ILE A CA 1
ATOM 1885 C C . ILE A 1 239 ? -27.675 11.522 36.754 1.00 57.19 239 ILE A C 1
ATOM 1887 O O . ILE A 1 239 ? -27.951 11.515 37.952 1.00 57.19 239 ILE A O 1
ATOM 1891 N N . GLU A 1 240 ? -27.833 12.592 35.975 1.00 54.25 240 GLU A N 1
ATOM 1892 C CA . GLU A 1 240 ? -28.489 13.819 36.421 1.00 54.25 240 GLU A CA 1
ATOM 1893 C C . GLU A 1 240 ? -29.952 13.490 36.784 1.00 54.25 240 GLU A C 1
ATOM 1895 O O . GLU A 1 240 ? -30.604 12.707 36.097 1.00 54.25 240 GLU A O 1
ATOM 1900 N N . ASP A 1 241 ? -30.419 13.975 37.937 1.00 56.81 241 ASP A N 1
ATOM 1901 C CA . ASP A 1 241 ? -31.729 13.666 38.541 1.00 56.81 241 ASP A CA 1
ATOM 1902 C C . ASP A 1 241 ? -31.957 12.243 39.090 1.00 56.81 241 ASP A C 1
ATOM 1904 O O . ASP A 1 241 ? -33.013 11.977 39.666 1.00 56.81 241 ASP A O 1
ATOM 1908 N N . ARG A 1 242 ? -30.973 11.335 39.046 1.00 68.19 242 ARG A N 1
ATOM 1909 C CA . ARG A 1 242 ? -31.120 10.012 39.685 1.00 68.19 242 ARG A CA 1
ATOM 1910 C C . ARG A 1 242 ? -30.879 10.041 41.190 1.00 68.19 242 ARG A C 1
ATOM 1912 O O . ARG A 1 242 ? -30.078 10.822 41.704 1.00 68.19 242 ARG A O 1
ATOM 1919 N N . ILE A 1 243 ? -31.539 9.121 41.895 1.00 68.31 243 ILE A N 1
ATOM 1920 C CA . ILE A 1 243 ? -31.380 8.920 43.338 1.00 68.31 243 ILE A CA 1
ATOM 1921 C C . ILE A 1 243 ? -30.303 7.859 43.591 1.00 68.31 243 ILE A C 1
ATOM 1923 O O . ILE A 1 243 ? -30.361 6.748 43.059 1.00 68.31 243 ILE A O 1
ATOM 1927 N N . THR A 1 244 ? -29.321 8.184 44.428 1.00 66.88 244 THR A N 1
ATOM 1928 C CA . THR A 1 244 ? -28.265 7.251 44.848 1.00 66.88 244 THR A CA 1
ATOM 1929 C C . THR A 1 244 ? -28.832 6.100 45.686 1.00 66.88 244 THR A C 1
ATOM 1931 O O . THR A 1 244 ? -29.627 6.318 46.598 1.00 66.88 244 THR A O 1
ATOM 1934 N N . ALA A 1 245 ? -28.426 4.859 45.403 1.00 63.59 245 ALA A N 1
ATOM 1935 C CA . ALA A 1 245 ? -28.848 3.686 46.179 1.00 63.59 245 ALA A CA 1
ATOM 1936 C C . ALA A 1 245 ? -27.927 3.396 47.375 1.00 63.59 245 ALA A C 1
ATOM 1938 O O . ALA A 1 245 ? -28.368 2.856 48.386 1.00 63.59 245 ALA A O 1
ATOM 1939 N N . GLU A 1 246 ? -26.656 3.778 47.271 1.00 70.38 246 GLU A N 1
ATOM 1940 C CA . GLU A 1 246 ? -25.634 3.620 48.308 1.00 70.38 246 GLU A CA 1
ATOM 1941 C C . GLU A 1 246 ? -24.854 4.931 48.465 1.00 70.38 246 GLU A C 1
ATOM 1943 O O . GLU A 1 246 ? -24.876 5.788 47.575 1.00 70.38 246 GLU A O 1
ATOM 1948 N N . ASP A 1 247 ? -24.167 5.086 49.598 1.00 71.75 247 ASP A N 1
ATOM 1949 C CA . ASP A 1 247 ? -23.253 6.205 49.815 1.00 71.75 247 ASP A CA 1
ATOM 1950 C C . ASP A 1 247 ? -22.136 6.161 48.765 1.00 71.75 247 ASP A C 1
ATOM 1952 O O . ASP A 1 247 ? -21.430 5.160 48.618 1.00 71.75 247 ASP A O 1
ATOM 1956 N N . ILE A 1 248 ? -21.959 7.259 48.033 1.00 65.69 248 ILE A N 1
ATOM 1957 C CA . ILE A 1 248 ? -20.871 7.399 47.070 1.00 65.69 248 ILE A CA 1
ATOM 1958 C C . ILE A 1 248 ? -19.642 7.873 47.831 1.00 65.69 248 ILE A C 1
ATOM 1960 O O . ILE A 1 248 ? -19.587 9.013 48.293 1.00 65.69 248 ILE A O 1
ATOM 1964 N N . ILE A 1 249 ? -18.656 6.993 47.960 1.00 67.38 249 ILE A N 1
ATOM 1965 C CA . ILE A 1 249 ? -17.435 7.242 48.724 1.00 67.38 249 ILE A CA 1
ATOM 1966 C C . ILE A 1 249 ? -16.297 7.579 47.759 1.00 67.38 249 ILE A C 1
ATOM 1968 O O . ILE A 1 249 ? -16.160 6.958 46.706 1.00 67.38 249 ILE A O 1
ATOM 1972 N N . ASN A 1 250 ? -15.475 8.562 48.124 1.00 66.94 250 ASN A N 1
ATOM 1973 C CA . ASN A 1 250 ? -14.239 8.855 47.412 1.00 66.94 250 ASN A CA 1
ATOM 1974 C C . ASN A 1 250 ? -13.227 7.705 47.618 1.00 66.94 250 ASN A C 1
ATOM 1976 O O . ASN A 1 250 ? -12.860 7.449 48.770 1.00 66.94 250 ASN A O 1
ATOM 1980 N N . PRO A 1 251 ? -12.742 7.044 46.552 1.00 59.38 251 PRO A N 1
ATOM 1981 C CA . PRO A 1 251 ? -11.753 5.974 46.661 1.00 59.38 251 PRO A CA 1
ATOM 1982 C C . PRO A 1 251 ? -10.409 6.417 47.269 1.00 59.38 251 PRO A C 1
ATOM 1984 O O . PRO A 1 251 ? -9.712 5.573 47.826 1.00 59.38 251 PRO A O 1
ATOM 1987 N N . GLU A 1 252 ? -10.046 7.707 47.217 1.00 57.75 252 GLU A N 1
ATOM 1988 C CA . GLU A 1 252 ? -8.762 8.206 47.751 1.00 57.75 252 GLU A CA 1
ATOM 1989 C C . GLU A 1 252 ? -8.836 8.668 49.226 1.00 57.75 252 GLU A C 1
ATOM 1991 O O . GLU A 1 252 ? -7.864 8.515 49.962 1.00 57.75 252 GLU A O 1
ATOM 1996 N N . ASP A 1 253 ? -9.979 9.192 49.690 1.00 58.47 253 ASP A N 1
ATOM 1997 C CA . ASP A 1 253 ? -10.107 9.856 51.010 1.00 58.47 253 ASP A CA 1
ATOM 1998 C C . ASP A 1 253 ? -11.105 9.146 51.955 1.00 58.47 253 ASP A C 1
ATOM 2000 O O . ASP A 1 253 ? -11.289 9.541 53.103 1.00 58.47 253 ASP A O 1
ATOM 2004 N N . SER A 1 254 ? -11.805 8.101 51.486 1.00 60.62 254 SER A N 1
ATOM 2005 C CA . SER A 1 254 ? -12.904 7.429 52.215 1.00 60.62 254 SER A CA 1
ATOM 2006 C C . SER A 1 254 ? -14.028 8.366 52.701 1.00 60.62 254 SER A C 1
ATOM 2008 O O . SER A 1 254 ? -14.854 7.982 53.529 1.00 60.62 254 SER A O 1
ATOM 2010 N N . GLN A 1 255 ? -14.096 9.595 52.179 1.00 70.06 255 GLN A N 1
ATOM 2011 C CA . GLN A 1 255 ? -15.144 10.566 52.492 1.00 70.06 255 GLN A CA 1
ATOM 2012 C C . GLN A 1 255 ? -16.383 10.335 51.626 1.00 70.06 255 GLN A C 1
ATOM 2014 O O . GLN A 1 255 ? -16.279 10.094 50.421 1.00 70.06 255 GLN A O 1
ATOM 2019 N N . VAL A 1 256 ? -17.562 10.453 52.237 1.00 69.94 256 VAL A N 1
ATOM 2020 C CA . VAL A 1 256 ? -18.852 10.365 51.542 1.00 69.94 256 VAL A CA 1
ATOM 2021 C C . VAL A 1 256 ? -19.062 11.638 50.717 1.00 69.94 256 VAL A C 1
ATOM 2023 O O . VAL A 1 256 ? -19.208 12.728 51.266 1.00 69.94 256 VAL A O 1
ATOM 2026 N N . LEU A 1 257 ? -19.068 11.504 49.392 1.00 67.88 257 LEU A N 1
ATOM 2027 C CA . LEU A 1 257 ? -19.301 12.594 48.439 1.00 67.88 257 LEU A CA 1
ATOM 2028 C C . LEU A 1 257 ? -20.789 12.913 48.319 1.00 67.88 257 LEU A C 1
ATOM 2030 O O . LEU A 1 257 ? -21.177 14.081 48.283 1.00 67.88 257 LEU A O 1
ATOM 2034 N N . VAL A 1 258 ? -21.608 11.861 48.261 1.00 69.38 258 VAL A N 1
ATOM 2035 C CA . VAL A 1 258 ? -23.067 11.927 48.181 1.00 69.38 258 VAL A CA 1
ATOM 2036 C C . VAL A 1 258 ? -23.633 10.802 49.036 1.00 69.38 258 VAL A C 1
ATOM 2038 O O . VAL A 1 258 ? -23.254 9.646 48.866 1.00 69.38 258 VAL A O 1
ATOM 2041 N N . SER A 1 259 ? -24.519 11.138 49.969 1.00 71.06 259 SER A N 1
ATOM 2042 C CA . SER A 1 259 ? -25.208 10.153 50.807 1.00 71.06 259 SER A CA 1
ATOM 2043 C C . SER A 1 259 ? -26.234 9.349 50.004 1.00 71.06 259 SER A C 1
ATOM 2045 O O . SER A 1 259 ? -26.739 9.823 48.984 1.00 71.06 259 SER A O 1
ATOM 2047 N N . ALA A 1 260 ? -26.575 8.157 50.483 1.00 73.75 260 ALA A N 1
ATOM 2048 C CA . ALA A 1 260 ? -27.636 7.320 49.950 1.00 73.75 260 ALA A CA 1
ATOM 2049 C C . ALA A 1 260 ? -28.986 8.056 49.980 1.00 73.75 260 ALA A C 1
ATOM 2051 O O . ALA A 1 260 ? -29.273 8.839 50.890 1.00 73.75 260 ALA A O 1
ATOM 2052 N N . ASN A 1 261 ? -29.835 7.760 48.997 1.00 71.50 261 ASN A N 1
ATOM 2053 C CA . ASN A 1 261 ? -31.163 8.341 48.795 1.00 71.50 261 ASN A CA 1
ATOM 2054 C C . ASN A 1 261 ? -31.171 9.851 48.524 1.00 71.50 261 ASN A C 1
ATOM 2056 O O . ASN A 1 261 ? -32.147 10.535 48.838 1.00 71.50 261 ASN A O 1
ATOM 2060 N N . LYS A 1 262 ? -30.098 10.383 47.930 1.00 75.06 262 LYS A N 1
ATOM 2061 C CA . LYS A 1 262 ? -30.025 11.788 47.527 1.00 75.06 262 LYS A CA 1
ATOM 2062 C C . LYS A 1 262 ? -30.108 11.914 46.008 1.00 75.06 262 LYS A C 1
ATOM 2064 O O . LYS A 1 262 ? -29.481 11.140 45.287 1.00 75.06 262 LYS A O 1
ATOM 2069 N N . GLN A 1 263 ? -30.887 12.885 45.538 1.00 74.69 263 GLN A N 1
ATOM 2070 C CA . GLN A 1 263 ? -30.949 13.244 44.123 1.00 74.69 263 GLN A CA 1
ATOM 2071 C C . GLN A 1 263 ? -29.639 13.913 43.707 1.00 74.69 263 GLN A C 1
ATOM 2073 O O . GLN A 1 263 ? -29.176 14.838 44.377 1.00 74.69 263 GLN A O 1
ATOM 2078 N N . LEU A 1 264 ? -29.053 13.437 42.613 1.00 71.94 264 LEU A N 1
ATOM 2079 C CA . LEU A 1 264 ? -27.802 13.954 42.074 1.00 71.94 264 LEU A CA 1
ATOM 2080 C C . LEU A 1 264 ? -28.026 15.314 41.407 1.00 71.94 264 LEU A C 1
ATOM 2082 O O . LEU A 1 264 ? -28.648 15.410 40.352 1.00 71.94 264 LEU A O 1
ATOM 2086 N N . THR A 1 265 ? -27.482 16.363 42.022 1.00 70.81 265 THR A N 1
ATOM 2087 C CA . THR A 1 265 ? -27.411 17.703 41.419 1.00 70.81 265 THR A CA 1
ATOM 2088 C C . THR A 1 265 ? -26.161 17.850 40.549 1.00 70.81 265 THR A C 1
ATOM 2090 O O . THR A 1 265 ? -25.145 17.196 40.801 1.00 70.81 265 THR A O 1
ATOM 2093 N N . SER A 1 266 ? -26.172 18.765 39.573 1.00 63.16 266 SER A N 1
ATOM 2094 C CA . SER A 1 266 ? -25.039 18.989 38.656 1.00 63.16 266 SER A CA 1
ATOM 2095 C C . SER A 1 266 ? -23.712 19.252 39.399 1.00 63.16 266 SER A C 1
ATOM 2097 O O . SER A 1 266 ? -22.655 18.767 39.008 1.00 63.16 266 SER A O 1
ATOM 2099 N N . SER A 1 267 ? -23.759 19.931 40.555 1.00 70.19 267 SER A N 1
ATOM 2100 C CA . SER A 1 267 ? -22.578 20.190 41.400 1.00 70.19 267 SER A CA 1
ATOM 2101 C C . SER A 1 267 ? -22.047 18.965 42.159 1.00 70.19 267 SER A C 1
ATOM 2103 O O . SER A 1 267 ? -20.886 18.950 42.571 1.00 70.19 267 SER A O 1
ATOM 2105 N N . GLU A 1 268 ? -22.881 17.959 42.414 1.00 65.44 268 GLU A N 1
ATOM 2106 C CA . GLU A 1 268 ? -22.485 16.712 43.081 1.00 65.44 268 GLU A CA 1
ATOM 2107 C C . GLU A 1 268 ? -21.918 15.711 42.079 1.00 65.44 268 GLU A C 1
ATOM 2109 O O . GLU A 1 268 ? -20.915 15.060 42.372 1.00 65.44 268 GLU A O 1
ATOM 2114 N N . VAL A 1 269 ? -22.474 15.682 40.866 1.00 63.00 269 VAL A N 1
ATOM 2115 C CA . VAL A 1 269 ? -21.914 14.945 39.728 1.00 63.00 269 VAL A CA 1
ATOM 2116 C C . VAL A 1 269 ? -20.481 15.408 39.438 1.00 63.00 269 VAL A C 1
ATOM 2118 O O . VAL A 1 269 ? -19.576 14.579 39.340 1.00 63.00 269 VAL A O 1
ATOM 2121 N N . ASP A 1 270 ? -20.222 16.719 39.450 1.00 61.25 270 ASP A N 1
ATOM 2122 C CA . ASP A 1 270 ? -18.866 17.269 39.291 1.00 61.25 270 ASP A CA 1
ATOM 2123 C C . ASP A 1 270 ? -17.878 16.794 40.372 1.00 61.25 270 ASP A C 1
ATOM 2125 O O . ASP A 1 270 ? -16.686 16.600 40.107 1.00 61.25 270 ASP A O 1
ATOM 2129 N N . LYS A 1 271 ? -18.345 16.597 41.611 1.00 65.44 271 LYS A N 1
ATOM 2130 C CA . LYS A 1 271 ? -17.506 16.094 42.714 1.00 65.44 271 LYS A CA 1
ATOM 2131 C C . LYS A 1 271 ? -17.189 14.614 42.554 1.00 65.44 271 LYS A C 1
ATOM 2133 O O . LYS A 1 271 ? -16.058 14.211 42.806 1.00 65.44 271 LYS A O 1
ATOM 2138 N N . ILE A 1 272 ? -18.163 13.828 42.110 1.00 63.78 272 ILE A N 1
ATOM 2139 C CA . ILE A 1 272 ? -18.000 12.402 41.811 1.00 63.78 272 ILE A CA 1
ATOM 2140 C C . ILE A 1 272 ? -16.975 12.206 40.687 1.00 63.78 272 ILE A C 1
ATOM 2142 O O . ILE A 1 272 ? -16.101 11.347 40.793 1.00 63.78 272 ILE A O 1
ATOM 2146 N N . ILE A 1 273 ? -17.029 13.053 39.655 1.00 60.47 273 ILE A N 1
ATOM 2147 C CA . ILE A 1 273 ? -16.068 13.046 38.545 1.00 60.47 273 ILE A CA 1
ATOM 2148 C C . ILE A 1 273 ? -14.658 13.378 39.045 1.00 60.47 273 ILE A C 1
ATOM 2150 O O . ILE A 1 273 ? -13.706 12.667 38.725 1.00 60.47 273 ILE A O 1
ATOM 2154 N N . LYS A 1 274 ? -14.510 14.422 39.874 1.00 63.22 274 LYS A N 1
ATOM 2155 C CA . LYS A 1 274 ? -13.211 14.779 40.473 1.00 63.22 274 LYS A CA 1
ATOM 2156 C C . LYS A 1 274 ? -12.643 13.677 41.365 1.00 63.22 274 LYS A C 1
ATOM 2158 O O . LYS A 1 274 ? -11.427 13.536 41.439 1.00 63.22 274 LYS A O 1
ATOM 2163 N N . ALA A 1 275 ? -13.510 12.914 42.020 1.00 60.12 275 ALA A N 1
ATOM 2164 C CA . ALA A 1 275 ? -13.130 11.847 42.933 1.00 60.12 275 ALA A CA 1
ATOM 2165 C C . ALA A 1 275 ? -12.878 10.487 42.261 1.00 60.12 275 ALA A C 1
ATOM 2167 O O . ALA A 1 275 ? -12.496 9.555 42.956 1.00 60.12 275 ALA A O 1
ATOM 2168 N N . LYS A 1 276 ? -13.058 10.357 40.935 1.00 54.47 276 LYS A N 1
ATOM 2169 C CA . LYS A 1 276 ? -12.763 9.125 40.172 1.00 54.47 276 LYS A CA 1
ATOM 2170 C C . LYS A 1 276 ? -13.491 7.873 40.694 1.00 54.47 276 LYS A C 1
ATOM 2172 O O . LYS A 1 276 ? -12.885 6.825 40.884 1.00 54.47 276 LYS A O 1
ATOM 2177 N N . VAL A 1 277 ? -14.793 7.967 40.950 1.00 58.38 277 VAL A N 1
ATOM 2178 C CA . VAL A 1 277 ? -15.565 6.810 41.433 1.00 58.38 277 VAL A CA 1
ATOM 2179 C C . VAL A 1 277 ? -15.809 5.805 40.296 1.00 58.38 277 VAL A C 1
ATOM 2181 O O . VAL A 1 277 ? -16.459 6.137 39.308 1.00 58.38 277 VAL A O 1
ATOM 2184 N N . ASP A 1 278 ? -15.339 4.563 40.458 1.00 44.72 278 ASP A N 1
ATOM 2185 C CA . ASP A 1 278 ? -15.412 3.513 39.425 1.00 44.72 278 ASP A CA 1
ATOM 2186 C C . ASP A 1 278 ? -16.828 2.983 39.153 1.00 44.72 278 ASP A C 1
ATOM 2188 O O . ASP A 1 278 ? -17.132 2.520 38.050 1.00 44.72 278 ASP A O 1
ATOM 2192 N N . ARG A 1 279 ? -17.697 2.968 40.172 1.00 50.66 279 ARG A N 1
ATOM 2193 C CA . ARG A 1 279 ? -19.059 2.418 40.089 1.00 50.66 279 ARG A CA 1
ATOM 2194 C C . ARG A 1 279 ? -20.002 3.170 41.013 1.00 50.66 279 ARG A C 1
ATOM 2196 O O . ARG A 1 279 ? -19.698 3.366 42.183 1.00 50.66 279 ARG A O 1
ATOM 2203 N N . ILE A 1 280 ? -21.176 3.515 40.497 1.00 61.22 280 ILE A N 1
ATOM 2204 C CA . ILE A 1 280 ? -22.241 4.170 41.258 1.00 61.22 280 ILE A CA 1
ATOM 2205 C C . ILE A 1 280 ? -23.496 3.315 41.117 1.00 61.22 280 ILE A C 1
ATOM 2207 O O . ILE A 1 280 ? -23.888 2.974 40.000 1.00 61.22 280 ILE A O 1
ATOM 2211 N N . LYS A 1 281 ? -24.124 2.959 42.240 1.00 61.53 281 LYS A N 1
ATOM 2212 C CA . LYS A 1 281 ? -25.460 2.358 42.236 1.00 61.53 281 LYS A CA 1
ATOM 2213 C C . LYS A 1 281 ? -26.493 3.464 42.391 1.00 61.53 281 LYS A C 1
ATOM 2215 O O . LYS A 1 281 ? -26.478 4.205 43.372 1.00 61.53 281 LYS A O 1
ATOM 2220 N N . VAL A 1 282 ? -27.389 3.554 41.423 1.00 72.00 282 VAL A N 1
ATOM 2221 C CA . VAL A 1 282 ? -28.552 4.443 41.443 1.00 72.00 282 VAL A CA 1
ATOM 2222 C C . VAL A 1 282 ? -29.809 3.591 41.408 1.00 72.00 282 VAL A C 1
ATOM 2224 O O . VAL A 1 282 ? -29.788 2.495 40.844 1.00 72.00 282 VAL A O 1
ATOM 2227 N N . TRP A 1 283 ? -30.882 4.078 42.022 1.00 61.88 283 TRP A N 1
ATOM 2228 C CA . TRP A 1 283 ? -32.197 3.477 41.844 1.00 61.88 283 TRP A CA 1
ATOM 2229 C C . TRP A 1 283 ? -32.643 3.664 40.390 1.00 61.88 283 TRP A C 1
ATOM 2231 O O . TRP A 1 283 ? -32.403 4.709 39.782 1.00 61.88 283 TRP A O 1
ATOM 2241 N N . GLU A 1 284 ? -33.230 2.616 39.824 1.00 54.34 284 GLU A N 1
ATOM 2242 C CA . GLU A 1 284 ? -33.915 2.675 38.535 1.00 54.34 284 GLU A CA 1
ATOM 2243 C C . GLU A 1 284 ? -35.347 3.166 38.801 1.00 54.34 284 GLU A C 1
ATOM 2245 O O . GLU A 1 284 ? -35.991 2.656 39.721 1.00 54.34 284 GLU A O 1
ATOM 2250 N N . GLU A 1 285 ? -35.801 4.186 38.065 1.00 51.09 285 GLU A N 1
ATOM 2251 C CA . GLU A 1 285 ? -37.223 4.572 38.017 1.00 51.09 285 GLU A CA 1
ATOM 2252 C C . GLU A 1 285 ? -38.006 3.659 37.070 1.00 51.09 285 GLU A C 1
ATOM 2254 O O . GLU A 1 285 ? -37.496 3.387 35.956 1.00 51.09 285 GLU A O 1
#

Organism: NCBI:txid412755

pLDDT: mean 71.57, std 14.36, range [30.08, 91.19]

Foldseek 3Di:
DPDDDPDDDDFPDDPDDDDDDLVSCCVTPNDVSSLVVQLVVVCVVCVVVVHDDDSVVVSVVCVVPVLSQWDQACDQVPFPDDHGDTDGVVVVVVRVVVVVVVVVVVLVVVLVVQAQWFWQDFWAAPPPRDGLDDHGDGDDPVSSVVVVPGDTAWTWTAHPVRDIDIDGPDLVSQLVVQQQWFFQAQDDDDDPDPPDPPPHPPPPDDDHGDGCHSVNSVVVVVDPDTDTDTHHCVVVVVLQQFFFQAFQAQPVPRDGLDHHRDGDHPVSVVVSVVSVRPDTDTDDD

Sequence (285 aa):
LIVEKGQKIKAGERLTVGFIDPHDILKIQGIKAVQEYLLKEIQAVYKSQGVKINDKHIETIIRQIARLNMIYVRSARDSELLSGELVYVSDFEKANEKVVQENKEIIKKNRELLENKKAISSLVNVKTGEVIVKEGEVLTNKVIPKIETSDFTALIVEDQKNKQYTIVKGENSFIERITGNILVGGAEDNIQEENTKTGNLSDSKIKLNEIISKEIGIDITNSDIRIIGCAKPDIYEKIEDRITAEDIINPEDSQVLVSANKQLTSSEVDKIIKAKVDRIKVWEE

Radius of gyration: 32.73 Å; chains: 1; bounding box: 76×39×100 Å